Protein AF-A0A067XNN4-F1 (afdb_monomer_lite)

Sequence (306 aa):
IVARIVPEEDMPFLPDGRPVDIVLNPLGVPSRMNVGQILETHLGWAAKICGFYAKTPVFQGTTEREIGMLLKLAGVTWARDALQLDAPAPVVTDEEVRAILADVRVDVDVGHGSRAGLMVEATLNDLAKRGVSATTRDVYKRIRDFLAGAARELAARDFNELDNQITYHTAAADDEDLSDALKAQFKPALKLVEKDRAVDETSLLARQELPALGAMFGAKAEADVDAAALEVMRLAGLTPGGKVWLRDGRSGETFSSPVTVGEVYVLKLSHLVDDKIHARSIGPYSLVTQQPLAGKAQFGGQRFGE

Foldseek 3Di:
DDDDDDDQLQAWAFLLGHGDDDDDDPVVCVVVVPCVQLLQFLQQFLCVQLVHDDDAPVVRDDALLLSLQSNLLSLQQLLCSSVVAPQDGLRADNVLSVQLCVQVDDPPPVPPDDDRDHSPNHFLCSLVDPPGDPSSVVSSVSLLSSLLSVLVRVLVVVLVVLVVLLVVLVCVLVDPVDDPVVNVVSVVVNVVSVVLNVDDSQVNCVVVVQNLSSQSVDDPVSHRSRSSSQVSSVVSQHHSSQWGFIARSPPRHTDPDTDHGGDGDDDDDPPDVVLVDADADDFDADPPPRAFDDDRVRSGDDDDDD

pLDDT: mean 88.85, std 9.67, range [34.81, 97.44]

Structure (mmCIF, N/CA/C/O backbone):
data_AF-A0A067XNN4-F1
#
_entry.id   AF-A0A067XNN4-F1
#
loop_
_atom_site.group_PDB
_atom_site.id
_atom_site.type_symbol
_atom_site.label_atom_id
_atom_site.label_alt_id
_atom_site.label_comp_id
_atom_site.label_asym_id
_atom_site.label_entity_id
_atom_site.label_seq_id
_atom_site.pdbx_PDB_ins_code
_atom_site.Cartn_x
_atom_site.Cartn_y
_atom_site.Cartn_z
_atom_site.occupancy
_atom_site.B_iso_or_equiv
_atom_site.auth_seq_id
_atom_site.auth_comp_id
_atom_site.auth_asym_id
_atom_site.auth_atom_id
_atom_site.pdbx_PDB_model_num
ATOM 1 N N . ILE A 1 1 ? 18.004 -13.033 -15.244 1.00 91.19 1 ILE A N 1
ATOM 2 C CA . ILE A 1 1 ? 17.747 -14.487 -15.390 1.00 91.19 1 ILE A CA 1
ATOM 3 C C . ILE A 1 1 ? 16.699 -14.833 -14.352 1.00 91.19 1 ILE A C 1
ATOM 5 O O . ILE A 1 1 ? 16.858 -14.394 -13.220 1.00 91.19 1 ILE A O 1
ATOM 9 N N . VAL A 1 2 ? 15.636 -15.538 -14.732 1.00 94.19 2 VAL A N 1
ATOM 10 C CA . VAL A 1 2 ? 14.645 -16.032 -13.767 1.00 94.19 2 VAL A CA 1
ATOM 11 C C . VAL A 1 2 ? 15.238 -17.265 -13.091 1.00 94.19 2 VAL A C 1
ATOM 13 O O . VAL A 1 2 ? 15.620 -18.203 -13.784 1.00 94.19 2 VAL A O 1
ATOM 16 N N . ALA A 1 3 ? 15.386 -17.231 -11.767 1.00 95.44 3 ALA A N 1
ATOM 17 C CA . ALA A 1 3 ? 16.022 -18.315 -11.016 1.00 95.44 3 ALA A CA 1
ATOM 18 C C . ALA A 1 3 ? 15.031 -19.417 -10.617 1.00 95.44 3 ALA A C 1
ATOM 20 O O . ALA A 1 3 ? 15.373 -20.595 -10.645 1.00 95.44 3 ALA A O 1
ATOM 21 N N . ARG A 1 4 ? 13.808 -19.034 -10.241 1.00 95.62 4 ARG A N 1
ATOM 22 C CA . ARG A 1 4 ? 12.764 -19.944 -9.774 1.00 95.62 4 ARG A CA 1
ATOM 23 C C . ARG A 1 4 ? 11.395 -19.372 -10.124 1.00 95.62 4 ARG A C 1
ATOM 25 O O . ARG A 1 4 ? 11.212 -18.162 -10.045 1.00 95.62 4 ARG A O 1
ATOM 32 N N . ILE A 1 5 ? 10.468 -20.252 -10.488 1.00 96.69 5 ILE A N 1
ATOM 33 C CA . ILE A 1 5 ? 9.031 -19.974 -10.511 1.00 96.69 5 ILE A CA 1
ATOM 34 C C . ILE A 1 5 ? 8.468 -20.702 -9.295 1.00 96.69 5 ILE A C 1
ATOM 36 O O . ILE A 1 5 ? 8.768 -21.883 -9.099 1.00 96.69 5 ILE A O 1
ATOM 40 N N . VAL A 1 6 ? 7.750 -19.980 -8.447 1.00 95.69 6 VAL A N 1
ATOM 41 C CA . VAL A 1 6 ? 7.133 -20.526 -7.237 1.00 95.69 6 VAL A CA 1
ATOM 42 C C . VAL A 1 6 ? 5.611 -20.444 -7.361 1.00 95.69 6 VAL A C 1
ATOM 44 O O . VAL A 1 6 ? 5.129 -19.629 -8.151 1.00 95.69 6 VAL A O 1
ATOM 47 N N . PRO A 1 7 ? 4.868 -21.299 -6.642 1.00 96.81 7 PRO A N 1
ATOM 48 C CA . PRO A 1 7 ? 3.421 -21.164 -6.516 1.00 96.81 7 PRO A CA 1
ATOM 49 C C . PRO A 1 7 ? 3.019 -19.813 -5.907 1.00 96.81 7 PRO A C 1
ATOM 51 O O . PRO A 1 7 ? 3.818 -19.180 -5.217 1.00 96.81 7 PRO A O 1
ATOM 54 N N . GLU A 1 8 ? 1.786 -19.379 -6.156 1.00 96.12 8 GLU A N 1
ATOM 55 C CA . GLU A 1 8 ? 1.262 -18.093 -5.677 1.00 96.12 8 GLU A CA 1
ATOM 56 C C . GLU A 1 8 ? 1.146 -18.067 -4.145 1.00 96.12 8 GLU A C 1
ATOM 58 O O . GLU A 1 8 ? 1.477 -17.070 -3.514 1.00 96.12 8 GLU A O 1
ATOM 63 N N . GLU A 1 9 ? 0.784 -19.197 -3.536 1.00 95.81 9 GLU A N 1
ATOM 64 C CA . GLU A 1 9 ? 0.687 -19.377 -2.085 1.00 95.81 9 GLU A CA 1
ATOM 65 C C . GLU A 1 9 ? 2.031 -19.251 -1.351 1.00 95.81 9 GLU A C 1
ATOM 67 O O . GLU A 1 9 ? 2.063 -18.952 -0.163 1.00 95.81 9 GLU A O 1
ATOM 72 N N . ASP A 1 10 ? 3.147 -19.446 -2.056 1.00 96.44 10 ASP A N 1
ATOM 73 C CA . ASP A 1 10 ? 4.498 -19.290 -1.515 1.00 96.44 10 ASP A CA 1
ATOM 74 C C . ASP A 1 10 ? 4.995 -17.834 -1.592 1.00 96.44 10 ASP A C 1
ATOM 76 O O . ASP A 1 10 ? 6.062 -17.518 -1.051 1.00 96.44 10 ASP A O 1
ATOM 80 N N . MET A 1 11 ? 4.288 -16.958 -2.313 1.00 97.44 11 MET A N 1
ATOM 81 C CA . MET A 1 11 ? 4.711 -15.577 -2.524 1.00 97.44 11 MET A CA 1
ATOM 82 C C . MET A 1 11 ? 4.397 -14.704 -1.307 1.00 97.44 11 MET A C 1
ATOM 84 O O . MET A 1 11 ? 3.428 -14.939 -0.591 1.00 97.44 11 MET A O 1
ATOM 88 N N . PRO A 1 12 ? 5.195 -13.653 -1.057 1.00 97.12 12 PRO A N 1
ATOM 89 C CA . PRO A 1 12 ? 4.829 -12.633 -0.089 1.00 97.12 12 PRO A CA 1
ATOM 90 C C . PRO A 1 12 ? 3.502 -11.950 -0.440 1.00 97.12 12 PRO A C 1
ATOM 92 O O . PRO A 1 12 ? 3.291 -11.551 -1.587 1.00 97.12 12 PRO A O 1
ATOM 95 N N . PHE A 1 13 ? 2.657 -11.749 0.566 1.00 95.75 13 PHE A N 1
ATOM 96 C CA . PHE A 1 13 ? 1.355 -11.102 0.445 1.00 95.75 13 PHE A CA 1
ATOM 97 C C . PHE A 1 13 ? 1.370 -9.680 1.003 1.00 95.75 13 PHE A C 1
ATOM 99 O O . PHE A 1 13 ? 1.985 -9.395 2.035 1.00 95.75 13 PHE A O 1
ATOM 106 N N . LEU A 1 14 ? 0.659 -8.792 0.318 1.00 93.62 14 LEU A N 1
ATOM 107 C CA . LEU A 1 14 ? 0.330 -7.444 0.761 1.00 93.62 14 LEU A CA 1
ATOM 108 C C . LEU A 1 14 ? -0.714 -7.470 1.897 1.00 93.62 14 LEU A C 1
ATOM 110 O O . LEU A 1 14 ? -1.394 -8.482 2.086 1.00 93.62 14 LEU A O 1
ATOM 114 N N . PRO A 1 15 ? -0.883 -6.365 2.653 1.00 89.38 15 PRO A N 1
ATOM 115 C CA . PRO A 1 15 ? -1.875 -6.270 3.728 1.00 89.38 15 PRO A CA 1
ATOM 116 C C . PRO A 1 15 ? -3.319 -6.534 3.285 1.00 89.38 15 PRO A C 1
ATOM 118 O O . PRO A 1 15 ? -4.125 -6.998 4.084 1.00 89.38 15 PRO A O 1
ATOM 121 N N . ASP A 1 16 ? -3.633 -6.269 2.017 1.00 86.69 16 ASP A N 1
ATOM 122 C CA . ASP A 1 16 ? -4.937 -6.531 1.402 1.00 86.69 16 ASP A CA 1
ATOM 123 C C . ASP A 1 16 ? -5.094 -7.977 0.891 1.00 86.69 16 ASP A C 1
ATOM 125 O O . ASP A 1 16 ? -6.125 -8.328 0.323 1.00 86.69 16 ASP A O 1
ATOM 129 N N . GLY A 1 17 ? -4.078 -8.824 1.085 1.00 89.06 17 GLY A N 1
ATOM 130 C CA . GLY A 1 17 ? -4.078 -10.230 0.693 1.00 89.06 17 GLY A CA 1
ATOM 131 C C . GLY A 1 17 ? -3.655 -10.496 -0.751 1.00 89.06 17 GLY A C 1
ATOM 132 O O . GLY A 1 17 ? -3.671 -11.652 -1.164 1.00 89.06 17 GLY A O 1
ATOM 133 N N . ARG A 1 18 ? -3.253 -9.482 -1.531 1.00 91.19 18 ARG A N 1
ATOM 134 C CA . ARG A 1 18 ? -2.709 -9.717 -2.879 1.00 91.19 18 ARG A CA 1
ATOM 135 C C . ARG A 1 18 ? -1.262 -10.220 -2.823 1.00 91.19 18 ARG A C 1
ATOM 137 O O . ARG A 1 18 ? -0.454 -9.617 -2.115 1.00 91.19 18 ARG A O 1
ATOM 144 N N . PRO A 1 19 ? -0.893 -11.268 -3.572 1.00 95.69 19 PRO A N 1
ATOM 145 C CA . PRO A 1 19 ? 0.497 -11.695 -3.676 1.00 95.69 19 PRO A CA 1
ATOM 146 C C . PRO A 1 19 ? 1.307 -10.737 -4.552 1.00 95.69 19 PRO A C 1
ATOM 148 O O . PRO A 1 19 ? 0.771 -10.041 -5.416 1.00 95.69 19 PRO A O 1
ATOM 151 N N . VAL A 1 20 ? 2.620 -10.707 -4.334 1.00 95.31 20 VAL A N 1
ATOM 152 C CA . VAL A 1 20 ? 3.560 -10.038 -5.244 1.00 95.31 20 VAL A CA 1
ATOM 153 C C . VAL A 1 20 ? 3.891 -10.940 -6.436 1.00 95.31 20 VAL A C 1
ATOM 155 O O . VAL A 1 20 ? 3.943 -12.157 -6.294 1.00 95.31 20 VAL A O 1
ATOM 158 N N . ASP A 1 21 ? 4.183 -10.353 -7.599 1.00 95.62 21 ASP A N 1
ATOM 159 C CA . ASP A 1 21 ? 4.490 -11.124 -8.818 1.00 95.62 21 ASP A CA 1
ATOM 160 C C . ASP A 1 21 ? 5.984 -11.462 -8.964 1.00 95.62 21 ASP A C 1
ATOM 162 O O . ASP A 1 21 ? 6.364 -12.530 -9.450 1.00 95.62 21 ASP A O 1
ATOM 166 N N . ILE A 1 22 ? 6.868 -10.533 -8.581 1.00 95.62 22 ILE A N 1
ATOM 167 C CA . ILE A 1 22 ? 8.319 -10.643 -8.786 1.00 95.62 22 ILE A CA 1
ATOM 168 C C . ILE A 1 22 ? 9.055 -10.169 -7.535 1.00 95.62 22 ILE A C 1
ATOM 170 O O . ILE A 1 22 ? 8.849 -9.055 -7.060 1.00 95.62 22 ILE A O 1
ATOM 174 N N . VAL A 1 23 ? 9.997 -10.984 -7.055 1.00 95.06 23 VAL A N 1
ATOM 175 C CA . VAL A 1 23 ? 10.912 -10.614 -5.967 1.00 95.06 23 VAL A CA 1
ATOM 176 C C . VAL A 1 23 ? 12.293 -10.309 -6.541 1.00 95.06 23 VAL A C 1
ATOM 178 O O . VAL A 1 23 ? 12.921 -11.154 -7.185 1.00 95.06 23 VAL A O 1
ATOM 181 N N . LEU A 1 24 ? 12.782 -9.092 -6.297 1.00 93.88 24 LEU A N 1
ATOM 182 C CA . LEU A 1 24 ? 14.101 -8.634 -6.733 1.00 93.88 24 LEU A CA 1
ATOM 183 C C . LEU A 1 24 ? 15.057 -8.511 -5.545 1.00 93.88 24 LEU A C 1
ATOM 185 O O . LEU A 1 24 ? 14.671 -8.121 -4.447 1.00 93.88 24 LEU A O 1
ATOM 189 N N . ASN A 1 25 ? 16.335 -8.822 -5.773 1.00 93.06 25 ASN A N 1
ATOM 190 C CA . ASN A 1 25 ? 17.364 -8.675 -4.747 1.00 93.06 25 ASN A CA 1
ATOM 191 C C . ASN A 1 25 ? 17.759 -7.190 -4.586 1.00 93.06 25 ASN A C 1
ATOM 193 O O . ASN A 1 25 ? 18.288 -6.610 -5.543 1.00 93.06 25 ASN A O 1
ATOM 197 N N . PRO A 1 26 ? 17.602 -6.587 -3.391 1.00 91.38 26 PRO A N 1
ATOM 198 C CA . PRO A 1 26 ? 17.909 -5.174 -3.169 1.00 91.38 26 PRO A CA 1
ATOM 199 C C . PRO A 1 26 ? 19.407 -4.849 -3.265 1.00 91.38 26 PRO A C 1
ATOM 201 O O . PRO A 1 26 ? 19.766 -3.717 -3.576 1.00 91.38 26 PRO A O 1
ATOM 204 N N . LEU A 1 27 ? 20.304 -5.823 -3.064 1.00 91.19 27 LEU A N 1
ATOM 205 C CA . LEU A 1 27 ? 21.761 -5.610 -3.093 1.00 91.19 27 LEU A CA 1
ATOM 206 C C . LEU A 1 27 ? 22.286 -5.174 -4.474 1.00 91.19 27 LEU A C 1
ATOM 208 O O . LEU A 1 27 ? 23.361 -4.575 -4.592 1.00 91.19 27 LEU A O 1
ATOM 212 N N . GLY A 1 28 ? 21.525 -5.465 -5.533 1.00 87.75 28 GLY A N 1
ATOM 213 C CA . GLY A 1 28 ? 21.860 -5.052 -6.892 1.00 87.75 28 GLY A CA 1
ATOM 214 C C . GLY A 1 28 ? 21.767 -3.542 -7.110 1.00 87.75 28 GLY A C 1
ATOM 215 O O . GLY A 1 28 ? 22.435 -3.040 -8.012 1.00 87.75 28 GLY A O 1
ATOM 216 N N . VAL A 1 29 ? 20.982 -2.828 -6.291 1.00 89.81 29 VAL A N 1
ATOM 217 C CA . VAL A 1 29 ? 20.726 -1.400 -6.510 1.00 89.81 29 VAL A CA 1
ATOM 218 C C . VAL A 1 29 ? 21.888 -0.509 -6.054 1.00 89.81 29 VAL A C 1
ATOM 220 O O . VAL A 1 29 ? 22.421 0.244 -6.874 1.00 89.81 29 VAL A O 1
ATOM 223 N N . PRO A 1 30 ? 22.372 -0.612 -4.797 1.00 88.75 30 PRO A N 1
ATOM 224 C CA . PRO A 1 30 ? 23.478 0.222 -4.328 1.00 88.75 30 PRO A CA 1
ATOM 225 C C . PRO A 1 30 ? 24.776 -0.041 -5.094 1.00 88.75 30 PRO A C 1
ATOM 227 O O . PRO A 1 30 ? 25.494 0.892 -5.439 1.00 88.75 30 PRO A O 1
ATOM 230 N N . SER A 1 31 ? 25.057 -1.309 -5.413 1.00 90.75 31 SER A N 1
ATOM 231 C CA . SER A 1 31 ? 26.292 -1.711 -6.100 1.00 90.75 31 SER A CA 1
ATOM 232 C C . SER A 1 31 ? 26.395 -1.191 -7.536 1.00 90.75 31 SER A C 1
ATOM 234 O O . SER A 1 31 ? 27.500 -1.001 -8.037 1.00 90.75 31 SER A O 1
ATOM 236 N N . ARG A 1 32 ? 25.259 -0.948 -8.201 1.00 89.94 32 ARG A N 1
ATOM 237 C CA . ARG A 1 32 ? 25.192 -0.438 -9.581 1.00 89.94 32 ARG A CA 1
ATOM 238 C C . ARG A 1 32 ? 24.813 1.038 -9.665 1.00 89.94 32 ARG A C 1
ATOM 240 O O . ARG A 1 32 ? 24.716 1.561 -10.771 1.00 89.94 32 ARG A O 1
ATOM 247 N N . MET A 1 33 ? 24.579 1.684 -8.520 1.00 89.25 33 MET A N 1
ATOM 248 C CA . MET A 1 33 ? 24.125 3.074 -8.412 1.00 89.25 33 MET A CA 1
ATOM 249 C C . MET A 1 33 ? 22.896 3.394 -9.285 1.00 89.25 33 MET A C 1
ATOM 251 O O . MET A 1 33 ? 22.750 4.502 -9.795 1.00 89.25 33 MET A O 1
ATOM 255 N N . ASN A 1 34 ? 21.984 2.437 -9.466 1.00 85.94 34 ASN A N 1
ATOM 256 C CA . ASN A 1 34 ? 20.804 2.583 -10.325 1.00 85.94 34 ASN A CA 1
ATOM 257 C C . ASN A 1 34 ? 19.534 2.886 -9.507 1.00 85.94 34 ASN A C 1
ATOM 259 O O . ASN A 1 34 ? 18.503 2.231 -9.656 1.00 85.94 34 ASN A O 1
ATOM 263 N N . VAL A 1 35 ? 19.604 3.929 -8.670 1.00 86.81 35 VAL A N 1
ATOM 264 C CA . VAL A 1 35 ? 18.507 4.391 -7.789 1.00 86.81 35 VAL A CA 1
ATOM 265 C C . VAL A 1 35 ? 17.207 4.664 -8.557 1.00 86.81 35 VAL A C 1
ATOM 267 O O . VAL A 1 35 ? 16.122 4.474 -8.013 1.00 86.81 35 VAL A O 1
ATOM 270 N N . GLY A 1 36 ? 17.301 5.016 -9.845 1.00 88.00 36 GLY A N 1
ATOM 271 C CA . GLY A 1 36 ? 16.142 5.202 -10.721 1.00 88.00 36 GLY A CA 1
ATOM 272 C C . GLY A 1 36 ? 15.179 4.010 -10.753 1.00 88.00 36 GLY A C 1
ATOM 273 O O . GLY A 1 36 ? 13.985 4.231 -10.889 1.00 88.00 36 GLY A O 1
ATOM 274 N N . GLN A 1 37 ? 15.654 2.776 -10.531 1.00 89.56 37 GLN A N 1
ATOM 275 C CA . GLN A 1 37 ? 14.778 1.599 -10.433 1.00 89.56 37 GLN A CA 1
ATOM 276 C C . GLN A 1 37 ? 13.824 1.676 -9.234 1.00 89.56 37 GLN A C 1
ATOM 278 O O . GLN A 1 37 ? 12.666 1.283 -9.335 1.00 89.56 37 GLN A O 1
ATOM 283 N N . ILE A 1 38 ? 14.293 2.201 -8.099 1.00 90.88 38 ILE A N 1
ATOM 284 C CA . ILE A 1 38 ? 13.463 2.380 -6.900 1.00 90.88 38 ILE A CA 1
ATOM 285 C C . ILE A 1 38 ? 12.448 3.503 -7.135 1.00 90.88 38 ILE A C 1
ATOM 287 O O . ILE A 1 38 ? 11.276 3.356 -6.798 1.00 90.88 38 ILE A O 1
ATOM 291 N N . LEU A 1 39 ? 12.882 4.608 -7.750 1.00 90.94 39 LEU A N 1
ATOM 292 C CA . LEU A 1 39 ? 11.998 5.730 -8.077 1.00 90.94 39 LEU A CA 1
ATOM 293 C C . LEU A 1 39 ? 10.906 5.320 -9.074 1.00 90.94 39 LEU A C 1
ATOM 295 O O . LEU A 1 39 ? 9.745 5.669 -8.877 1.00 90.94 39 LEU A O 1
ATOM 299 N N . GLU A 1 40 ? 11.261 4.537 -10.095 1.00 91.94 40 GLU A N 1
ATOM 300 C CA . GLU A 1 40 ? 10.310 3.934 -11.032 1.00 91.94 40 GLU A CA 1
ATOM 301 C C . GLU A 1 40 ? 9.321 3.026 -10.302 1.00 91.94 40 GLU A C 1
ATOM 303 O O . GLU A 1 40 ? 8.123 3.174 -10.505 1.00 91.94 40 GLU A O 1
ATOM 308 N N . THR A 1 41 ? 9.807 2.161 -9.405 1.00 93.50 41 THR A N 1
ATOM 309 C CA . THR A 1 41 ? 8.960 1.242 -8.628 1.00 93.50 41 THR A CA 1
ATOM 310 C C . THR A 1 41 ? 7.892 2.002 -7.835 1.00 93.50 41 THR A C 1
ATOM 312 O O . THR A 1 41 ? 6.710 1.663 -7.888 1.00 93.50 41 THR A O 1
ATOM 315 N N . HIS A 1 42 ? 8.284 3.071 -7.137 1.00 94.44 42 HIS A N 1
ATOM 316 C CA . HIS A 1 42 ? 7.357 3.909 -6.374 1.00 94.44 42 HIS A CA 1
ATOM 317 C C . HIS A 1 42 ? 6.389 4.698 -7.267 1.00 94.44 42 HIS A C 1
ATOM 319 O O . HIS A 1 42 ? 5.189 4.735 -6.994 1.00 94.44 42 HIS A O 1
ATOM 325 N N . LEU A 1 43 ? 6.893 5.320 -8.338 1.00 93.94 43 LEU A N 1
ATOM 326 C CA . LEU A 1 43 ? 6.067 6.084 -9.273 1.00 93.94 43 LEU A CA 1
ATOM 327 C C . LEU A 1 43 ? 5.054 5.183 -9.984 1.00 93.94 43 LEU A C 1
ATOM 329 O O . LEU A 1 43 ? 3.887 5.548 -10.093 1.00 93.94 43 LEU A O 1
ATOM 333 N N . GLY A 1 44 ? 5.485 4.005 -10.433 1.00 94.38 44 GLY A N 1
ATOM 334 C CA . GLY A 1 44 ? 4.630 3.007 -11.061 1.00 94.38 44 GLY A CA 1
ATOM 335 C C . GLY A 1 44 ? 3.542 2.518 -10.111 1.00 94.38 44 GLY A C 1
ATOM 336 O O . GLY A 1 44 ? 2.401 2.321 -10.528 1.00 94.38 44 GLY A O 1
ATOM 337 N N . TRP A 1 45 ? 3.855 2.382 -8.822 1.00 93.88 45 TRP A N 1
ATOM 338 C CA . TRP A 1 45 ? 2.856 1.986 -7.838 1.00 93.88 45 TRP A CA 1
ATOM 339 C C . TRP A 1 45 ? 1.791 3.056 -7.621 1.00 93.88 45 TRP A C 1
ATOM 341 O O . TRP A 1 45 ? 0.596 2.762 -7.684 1.00 93.88 45 TRP A O 1
ATOM 351 N N . ALA A 1 46 ? 2.219 4.310 -7.450 1.00 93.69 46 ALA A N 1
ATOM 352 C CA . ALA A 1 46 ? 1.300 5.436 -7.360 1.00 93.69 46 ALA A CA 1
ATOM 353 C C . ALA A 1 46 ? 0.447 5.565 -8.633 1.00 93.69 46 ALA A C 1
ATOM 355 O O . ALA A 1 46 ? -0.756 5.794 -8.546 1.00 93.69 46 ALA A O 1
ATOM 356 N N . ALA A 1 47 ? 1.047 5.341 -9.806 1.00 93.75 47 ALA A N 1
ATOM 357 C CA . ALA A 1 47 ? 0.363 5.329 -11.096 1.00 93.75 47 ALA A CA 1
ATOM 358 C C . ALA A 1 47 ? -0.720 4.246 -11.177 1.00 93.75 47 ALA A C 1
ATOM 360 O O . ALA A 1 47 ? -1.841 4.537 -11.592 1.00 93.75 47 ALA A O 1
ATOM 361 N N . LYS A 1 48 ? -0.430 3.022 -10.718 1.00 92.25 48 LYS A N 1
ATOM 362 C CA . LYS A 1 48 ? -1.402 1.919 -10.691 1.00 92.25 48 LYS A CA 1
ATOM 363 C C . LYS A 1 48 ? -2.566 2.183 -9.740 1.00 92.25 48 LYS A C 1
ATOM 365 O O . LYS A 1 48 ? -3.700 1.891 -10.102 1.00 92.25 48 LYS A O 1
ATOM 370 N N . ILE A 1 49 ? -2.299 2.725 -8.551 1.00 90.88 49 ILE A N 1
ATOM 371 C CA . ILE A 1 49 ? -3.345 2.990 -7.550 1.00 90.88 49 ILE A CA 1
ATOM 372 C C . ILE A 1 49 ? -4.220 4.177 -7.967 1.00 90.88 49 ILE A C 1
ATOM 374 O O . ILE A 1 49 ? -5.442 4.087 -7.914 1.00 90.88 49 ILE A O 1
ATOM 378 N N . CYS A 1 50 ? -3.612 5.279 -8.409 1.00 90.19 50 CYS A N 1
ATOM 379 C CA . CYS A 1 50 ? -4.349 6.478 -8.816 1.00 90.19 50 CYS A CA 1
ATOM 380 C C . CYS A 1 50 ? -4.908 6.389 -10.248 1.00 90.19 50 CYS A C 1
ATOM 382 O O . CYS A 1 50 ? -5.698 7.238 -10.644 1.00 90.19 50 CYS A O 1
ATOM 384 N N . GLY A 1 51 ? -4.511 5.390 -11.041 1.00 89.56 51 GLY A N 1
ATOM 385 C CA . GLY A 1 51 ? -5.041 5.162 -12.387 1.00 89.56 51 GLY A CA 1
ATOM 386 C C . GLY A 1 51 ? -4.513 6.121 -13.460 1.00 89.56 51 GLY A C 1
ATOM 387 O O . GLY A 1 51 ? -5.240 6.436 -14.401 1.00 89.56 51 GLY A O 1
ATOM 388 N N . PHE A 1 52 ? -3.263 6.582 -13.348 1.00 90.94 52 PHE A N 1
ATOM 389 C CA . PHE A 1 52 ? -2.617 7.419 -14.369 1.00 90.94 52 PHE A CA 1
ATOM 390 C C . PHE A 1 52 ? -1.462 6.692 -15.066 1.00 90.94 52 PHE A C 1
ATOM 392 O O . PHE A 1 52 ? -0.968 5.669 -14.598 1.00 90.94 52 PHE A O 1
ATOM 399 N N . TYR A 1 53 ? -1.014 7.226 -16.204 1.00 89.19 53 TYR A N 1
ATOM 400 C CA . TYR A 1 53 ? 0.125 6.686 -16.946 1.00 89.19 53 TYR A CA 1
ATOM 401 C C . TYR A 1 53 ? 1.328 7.624 -16.851 1.00 89.19 53 TYR A C 1
ATOM 403 O O . TYR A 1 53 ? 1.290 8.760 -17.326 1.00 89.19 53 TYR A O 1
ATOM 411 N N . ALA A 1 54 ? 2.421 7.130 -16.271 1.00 88.19 54 ALA A N 1
ATOM 412 C CA . ALA A 1 54 ? 3.680 7.856 -16.195 1.00 88.19 54 ALA A CA 1
ATOM 413 C C . ALA A 1 54 ? 4.627 7.432 -17.323 1.00 88.19 54 ALA A C 1
ATOM 415 O O . ALA A 1 54 ? 4.874 6.246 -17.538 1.00 88.19 54 ALA A O 1
ATOM 416 N N . LYS A 1 55 ? 5.219 8.413 -18.007 1.00 87.69 55 LYS A N 1
ATOM 417 C CA . LYS A 1 55 ? 6.328 8.201 -18.942 1.00 87.69 55 LYS A CA 1
ATOM 418 C C . LYS A 1 55 ? 7.534 8.989 -18.453 1.00 87.69 55 LYS A C 1
ATOM 420 O O . LYS A 1 55 ? 7.446 10.204 -18.319 1.00 87.69 55 LYS A O 1
ATOM 425 N N . THR A 1 56 ? 8.655 8.307 -18.248 1.00 84.50 56 THR A N 1
ATOM 426 C CA . THR A 1 56 ? 9.923 8.895 -17.796 1.00 84.50 56 THR A CA 1
ATOM 427 C C . THR A 1 56 ? 10.973 8.784 -18.909 1.00 84.50 56 THR A C 1
ATOM 429 O O . THR A 1 56 ? 11.636 7.755 -19.051 1.00 84.50 56 THR A O 1
ATOM 432 N N . PRO A 1 57 ? 11.111 9.802 -19.784 1.00 81.69 57 PRO A N 1
ATOM 433 C CA . PRO A 1 57 ? 12.173 9.821 -20.780 1.00 81.69 57 PRO A CA 1
ATOM 434 C C . PRO A 1 57 ? 13.560 9.791 -20.132 1.00 81.69 57 PRO A C 1
ATOM 436 O O . PRO A 1 57 ? 13.754 10.178 -18.978 1.00 81.69 57 PRO A O 1
ATOM 439 N N . VAL A 1 58 ? 14.559 9.375 -20.908 1.00 76.31 58 VAL A N 1
ATOM 440 C CA . VAL A 1 58 ? 15.951 9.373 -20.449 1.00 76.31 58 VAL A CA 1
ATOM 441 C C . VAL A 1 58 ? 16.348 10.797 -20.038 1.00 76.31 58 VAL A C 1
ATOM 443 O O . VAL A 1 58 ? 16.153 11.739 -20.803 1.00 76.31 58 VAL A O 1
ATOM 446 N N . PHE A 1 59 ? 16.886 10.942 -18.824 1.00 70.62 59 PHE A N 1
ATOM 447 C CA . PHE A 1 59 ? 17.281 12.221 -18.209 1.00 70.62 59 PHE A CA 1
ATOM 448 C C . PHE A 1 59 ? 16.136 13.198 -17.877 1.00 70.62 59 PHE A C 1
ATOM 450 O O . PHE A 1 59 ? 16.404 14.326 -17.471 1.00 70.62 59 PHE A O 1
ATOM 457 N N . GLN A 1 60 ? 14.874 12.774 -17.989 1.00 72.62 60 GLN A N 1
ATOM 458 C CA . GLN A 1 60 ? 13.699 13.536 -17.559 1.00 72.62 60 GLN A CA 1
ATOM 459 C C . GLN A 1 60 ? 12.847 12.661 -16.637 1.00 72.62 60 GLN A C 1
ATOM 461 O O . GLN A 1 60 ? 11.932 11.962 -17.069 1.00 72.62 60 GLN A O 1
ATOM 466 N N . GLY A 1 61 ? 13.206 12.663 -15.355 1.00 73.56 61 GLY A N 1
ATOM 467 C CA . GLY A 1 61 ? 12.505 11.922 -14.312 1.00 73.56 61 GLY A CA 1
ATOM 468 C C . GLY A 1 61 ? 11.692 12.834 -13.401 1.00 73.56 61 GLY A C 1
ATOM 469 O O . GLY A 1 61 ? 11.946 14.034 -13.309 1.00 73.56 61 GLY A O 1
ATOM 470 N N . THR A 1 62 ? 10.734 12.231 -12.708 1.00 80.25 62 THR A N 1
ATOM 471 C CA . THR A 1 62 ? 10.014 12.844 -11.591 1.00 80.25 62 THR A CA 1
ATOM 472 C C . THR A 1 62 ? 10.963 13.023 -10.403 1.00 80.25 62 THR A C 1
ATOM 474 O O . THR A 1 62 ? 11.808 12.166 -10.135 1.00 80.25 62 THR A O 1
ATOM 477 N N . THR A 1 63 ? 10.843 14.139 -9.694 1.00 86.81 63 THR A N 1
ATOM 478 C CA . THR A 1 63 ? 11.623 14.420 -8.482 1.00 86.81 63 THR A CA 1
ATOM 479 C C . THR A 1 63 ? 11.145 13.563 -7.307 1.00 86.81 63 THR A C 1
ATOM 481 O O . THR A 1 63 ? 9.990 13.142 -7.257 1.00 86.81 63 THR A O 1
ATOM 484 N N . GLU A 1 64 ? 12.007 13.317 -6.317 1.00 87.00 64 GLU A N 1
ATOM 485 C CA . GLU A 1 64 ? 11.631 12.517 -5.140 1.00 87.00 64 GLU A CA 1
ATOM 486 C C . GLU A 1 64 ? 10.429 13.096 -4.389 1.00 87.00 64 GLU A C 1
ATOM 488 O O . GLU A 1 64 ? 9.548 12.344 -3.972 1.00 87.00 64 GLU A O 1
ATOM 493 N N . ARG A 1 65 ? 10.357 14.426 -4.261 1.00 87.44 65 ARG A N 1
ATOM 494 C CA . ARG A 1 65 ? 9.229 15.115 -3.625 1.00 87.44 65 ARG A CA 1
ATOM 495 C C . ARG A 1 65 ? 7.916 14.912 -4.384 1.00 87.44 65 ARG A C 1
ATOM 497 O O . ARG A 1 65 ? 6.888 14.666 -3.762 1.00 87.44 65 ARG A O 1
ATOM 504 N N . GLU A 1 66 ? 7.937 14.989 -5.713 1.00 89.62 66 GLU A N 1
ATOM 505 C CA . GLU A 1 66 ? 6.756 14.702 -6.538 1.00 89.62 66 GLU A CA 1
ATOM 506 C C . GLU A 1 66 ? 6.304 13.244 -6.355 1.00 89.62 66 GLU A C 1
ATOM 508 O O . GLU A 1 66 ? 5.120 12.999 -6.138 1.00 89.62 66 GLU A O 1
ATOM 513 N N . ILE A 1 67 ? 7.234 12.277 -6.345 1.00 91.94 67 ILE A N 1
ATOM 514 C CA . ILE A 1 67 ? 6.897 10.867 -6.078 1.00 91.94 67 ILE A CA 1
ATOM 515 C C . ILE A 1 67 ? 6.331 10.707 -4.660 1.00 91.94 67 ILE A C 1
ATOM 517 O O . ILE A 1 67 ? 5.349 9.996 -4.482 1.00 91.94 67 ILE A O 1
ATOM 521 N N . GLY A 1 68 ? 6.889 11.390 -3.657 1.00 92.12 68 GLY A N 1
ATOM 522 C CA . GLY A 1 68 ? 6.370 11.376 -2.286 1.00 92.12 68 GLY A CA 1
ATOM 523 C C . GLY A 1 68 ? 4.938 11.894 -2.176 1.00 92.12 68 GLY A C 1
ATOM 524 O O . GLY A 1 68 ? 4.109 11.269 -1.518 1.00 92.12 68 GLY A O 1
ATOM 525 N N . MET A 1 69 ? 4.616 12.984 -2.879 1.00 92.25 69 MET A N 1
ATOM 526 C CA . MET A 1 69 ? 3.245 13.493 -2.966 1.00 92.25 69 MET A CA 1
ATOM 527 C C . MET A 1 69 ? 2.308 12.448 -3.585 1.00 92.25 69 MET A C 1
ATOM 529 O O . MET A 1 69 ? 1.259 12.142 -3.022 1.00 92.25 69 MET A O 1
ATOM 533 N N . LEU A 1 70 ? 2.706 11.856 -4.715 1.00 93.81 70 LEU A N 1
ATOM 534 C CA . LEU A 1 70 ? 1.911 10.839 -5.407 1.00 93.81 70 LEU A CA 1
ATOM 535 C C . LEU A 1 70 ? 1.725 9.569 -4.567 1.00 93.81 70 LEU A C 1
ATOM 537 O O . LEU A 1 70 ? 0.630 9.015 -4.548 1.00 93.81 70 LEU A O 1
ATOM 541 N N . LEU A 1 71 ? 2.753 9.133 -3.835 1.00 94.19 71 LEU A N 1
ATOM 542 C CA . LEU A 1 71 ? 2.663 8.000 -2.912 1.00 94.19 71 LEU A CA 1
ATOM 543 C C . LEU A 1 71 ? 1.708 8.272 -1.752 1.00 94.19 71 LEU A C 1
ATOM 545 O O . LEU A 1 71 ? 0.989 7.364 -1.353 1.00 94.19 71 LEU A O 1
ATOM 549 N N . LYS A 1 72 ? 1.665 9.497 -1.218 1.00 93.50 72 LYS A N 1
ATOM 550 C CA . LYS A 1 72 ? 0.694 9.863 -0.177 1.00 93.50 72 LYS A CA 1
ATOM 551 C C . LYS A 1 72 ? -0.736 9.853 -0.720 1.00 93.50 72 LYS A C 1
ATOM 553 O O . LYS A 1 72 ? -1.616 9.279 -0.088 1.00 93.50 72 LYS A O 1
ATOM 558 N N . LEU A 1 73 ? -0.963 10.404 -1.916 1.00 93.06 73 LEU A N 1
ATOM 559 C CA . LEU A 1 73 ? -2.269 10.343 -2.592 1.00 93.06 73 LEU A CA 1
ATOM 560 C C . LEU A 1 73 ? -2.716 8.894 -2.845 1.00 93.06 73 LEU A C 1
ATOM 562 O O . LEU A 1 73 ? -3.850 8.517 -2.535 1.00 93.06 73 LEU A O 1
ATOM 566 N N . ALA A 1 74 ? -1.800 8.068 -3.351 1.00 93.44 74 ALA A N 1
ATOM 567 C CA . ALA A 1 74 ? -2.030 6.648 -3.567 1.00 93.44 74 ALA A CA 1
ATOM 568 C C . ALA A 1 74 ? -2.281 5.910 -2.246 1.00 93.44 74 ALA A C 1
ATOM 570 O O . ALA A 1 74 ? -3.207 5.115 -2.160 1.00 93.44 74 ALA A O 1
ATOM 571 N N . GLY A 1 75 ? -1.515 6.206 -1.198 1.00 92.88 75 GLY A N 1
ATOM 572 C CA . GLY A 1 75 ? -1.645 5.577 0.113 1.00 92.88 75 GLY A CA 1
ATOM 573 C C . GLY A 1 75 ? -2.989 5.851 0.782 1.00 92.88 75 GLY A C 1
ATOM 574 O O . GLY A 1 75 ? -3.588 4.934 1.336 1.00 92.88 75 GLY A O 1
ATOM 575 N N . VAL A 1 76 ? -3.505 7.079 0.679 1.00 92.50 76 VAL A N 1
ATOM 576 C CA . VAL A 1 76 ? -4.850 7.422 1.173 1.00 92.50 76 VAL A CA 1
ATOM 577 C C . VAL A 1 76 ? -5.927 6.663 0.392 1.00 92.50 76 VAL A C 1
ATOM 579 O O . VAL A 1 76 ? -6.847 6.110 0.990 1.00 92.50 76 VAL A O 1
ATOM 582 N N . THR A 1 77 ? -5.791 6.588 -0.935 1.00 91.94 77 THR A N 1
ATOM 583 C CA . THR A 1 77 ? -6.722 5.836 -1.796 1.00 91.94 77 THR A CA 1
ATOM 584 C C . THR A 1 77 ? -6.686 4.339 -1.480 1.00 91.94 77 THR A C 1
ATOM 586 O O . THR A 1 77 ? -7.728 3.714 -1.322 1.00 91.94 77 THR A O 1
ATOM 589 N N . TRP A 1 78 ? -5.488 3.778 -1.312 1.00 91.31 78 TRP A N 1
ATOM 590 C CA . TRP A 1 78 ? -5.265 2.385 -0.934 1.00 91.31 78 TRP A CA 1
ATOM 591 C C . TRP A 1 78 ? -5.887 2.042 0.415 1.00 91.31 78 TRP A C 1
ATOM 593 O O . TRP A 1 78 ? -6.488 0.981 0.578 1.00 91.31 78 TRP A O 1
ATOM 603 N N . ALA A 1 79 ? -5.740 2.933 1.395 1.00 92.12 79 ALA A N 1
ATOM 604 C CA . ALA A 1 79 ? -6.209 2.680 2.745 1.00 92.12 79 ALA A CA 1
ATOM 605 C C . ALA A 1 79 ? -7.729 2.496 2.818 1.00 92.12 79 ALA A C 1
ATOM 607 O O . ALA A 1 79 ? -8.198 1.742 3.667 1.00 92.12 79 ALA A O 1
ATOM 608 N N . ARG A 1 80 ? -8.487 3.103 1.893 1.00 91.69 80 ARG A N 1
ATOM 609 C CA . ARG A 1 80 ? -9.921 2.833 1.739 1.00 91.69 80 ARG A CA 1
ATOM 610 C C . ARG A 1 80 ? -10.185 1.344 1.535 1.00 91.69 80 ARG A C 1
ATOM 612 O O . ARG A 1 80 ? -11.011 0.775 2.238 1.00 91.69 80 ARG A O 1
ATOM 619 N N . ASP A 1 81 ? -9.495 0.720 0.584 1.00 88.81 81 ASP A N 1
ATOM 620 C CA . ASP A 1 81 ? -9.733 -0.682 0.229 1.00 88.81 81 ASP A CA 1
ATOM 621 C C . ASP A 1 81 ? -9.140 -1.628 1.276 1.00 88.81 81 ASP A C 1
ATOM 623 O O . ASP A 1 81 ? -9.801 -2.575 1.699 1.00 88.81 81 ASP A O 1
ATOM 627 N N . ALA A 1 82 ? -7.927 -1.336 1.755 1.00 89.62 82 ALA A N 1
ATOM 628 C CA . ALA A 1 82 ? -7.239 -2.163 2.744 1.00 89.62 82 ALA A CA 1
ATOM 629 C C . ALA A 1 82 ? -7.973 -2.223 4.094 1.00 89.62 82 ALA A C 1
ATOM 631 O O . ALA A 1 82 ? -7.994 -3.271 4.734 1.00 89.62 82 ALA A O 1
ATOM 632 N N . LEU A 1 83 ? -8.594 -1.117 4.518 1.00 90.75 83 LEU A N 1
ATOM 633 C CA . LEU A 1 83 ? -9.385 -1.045 5.753 1.00 90.75 83 LEU A CA 1
ATOM 634 C C . LEU A 1 83 ? -10.884 -1.295 5.518 1.00 90.75 83 LEU A C 1
ATOM 636 O O . LEU A 1 83 ? -11.669 -1.248 6.469 1.00 90.75 83 LEU A O 1
ATOM 640 N N . GLN A 1 84 ? -11.280 -1.569 4.269 1.00 90.75 84 GLN A N 1
ATOM 641 C CA . GLN A 1 84 ? -12.666 -1.777 3.844 1.00 90.75 84 GLN A CA 1
ATOM 642 C C . GLN A 1 84 ? -13.591 -0.636 4.284 1.00 90.75 84 GLN A C 1
ATOM 644 O O . GLN A 1 84 ? -14.646 -0.885 4.854 1.00 90.75 84 GLN A O 1
ATOM 649 N N . LEU A 1 85 ? -13.164 0.611 4.089 1.00 92.50 85 LEU A N 1
ATOM 650 C CA . LEU A 1 85 ? -13.928 1.790 4.493 1.00 92.50 85 LEU A CA 1
ATOM 651 C C . LEU A 1 85 ? -15.085 2.057 3.520 1.00 92.50 85 LEU A C 1
ATOM 653 O O . LEU A 1 85 ? -14.924 2.006 2.292 1.00 92.50 85 LEU A O 1
ATOM 657 N N . ASP A 1 86 ? -16.240 2.404 4.069 1.00 92.06 86 ASP A N 1
ATOM 658 C CA . ASP A 1 86 ? -17.420 2.853 3.330 1.00 92.06 86 ASP A CA 1
ATOM 659 C C . ASP A 1 86 ? -17.291 4.313 2.873 1.00 92.06 86 ASP A C 1
ATOM 661 O O . ASP A 1 86 ? -17.941 4.732 1.909 1.00 92.06 86 ASP A O 1
ATOM 665 N N . ALA A 1 87 ? -16.422 5.097 3.522 1.00 89.94 87 ALA A N 1
ATOM 666 C CA . ALA A 1 87 ? -16.101 6.454 3.093 1.00 89.94 87 ALA A CA 1
ATOM 667 C C . ALA A 1 87 ? -15.629 6.492 1.616 1.00 89.94 87 ALA A C 1
ATOM 669 O O . ALA A 1 87 ? -14.775 5.695 1.211 1.00 89.94 87 ALA A O 1
ATOM 670 N N . PRO A 1 88 ? -16.142 7.429 0.790 1.00 88.75 88 PRO A N 1
ATOM 671 C CA . PRO A 1 88 ? -15.823 7.476 -0.633 1.00 88.75 88 PRO A CA 1
ATOM 672 C C . PRO A 1 88 ? -14.343 7.803 -0.854 1.00 88.75 88 PRO A C 1
ATOM 674 O O . PRO A 1 88 ? -13.844 8.812 -0.355 1.00 88.75 88 PRO A O 1
ATOM 677 N N . ALA A 1 89 ? -13.652 6.968 -1.635 1.00 85.62 89 ALA A N 1
ATOM 678 C CA . ALA A 1 89 ? -12.232 7.147 -1.920 1.00 85.62 89 ALA A CA 1
ATOM 679 C C . ALA A 1 89 ? -11.957 8.496 -2.621 1.00 85.62 89 ALA A C 1
ATOM 681 O O . ALA A 1 89 ? -12.715 8.893 -3.517 1.00 85.62 89 ALA A O 1
ATOM 682 N N . PRO A 1 90 ? -10.854 9.191 -2.286 1.00 88.50 90 PRO A N 1
ATOM 683 C CA . PRO A 1 90 ? -10.478 10.441 -2.936 1.00 88.50 90 PRO A CA 1
ATOM 684 C C . PRO A 1 90 ? -9.807 10.163 -4.290 1.00 88.50 90 PRO A C 1
ATOM 686 O O . PRO A 1 90 ? -8.610 10.368 -4.461 1.00 88.50 90 PRO A O 1
ATOM 689 N N . VAL A 1 91 ? -10.587 9.681 -5.262 1.00 86.69 91 VAL A N 1
ATOM 690 C CA . VAL A 1 91 ? -10.101 9.334 -6.608 1.00 86.69 91 VAL A CA 1
ATOM 691 C C . VAL A 1 91 ? -9.508 10.564 -7.298 1.00 86.69 91 VAL A C 1
ATOM 693 O O . VAL A 1 91 ? -10.191 11.577 -7.459 1.00 86.69 91 VAL A O 1
ATOM 696 N N . VAL A 1 92 ? -8.256 10.466 -7.744 1.00 89.75 92 VAL A N 1
ATOM 697 C CA . VAL A 1 92 ? -7.543 11.542 -8.448 1.00 89.75 92 VAL A CA 1
ATOM 698 C C . VAL A 1 92 ? -7.427 11.185 -9.927 1.00 89.75 92 VAL A C 1
ATOM 700 O O . VAL A 1 92 ? -6.936 10.117 -10.272 1.00 89.75 92 VAL A O 1
ATOM 703 N N . THR A 1 93 ? -7.878 12.071 -10.810 1.00 90.38 93 THR A N 1
ATOM 704 C CA . THR A 1 93 ? -7.785 11.879 -12.270 1.00 90.38 93 THR A CA 1
ATOM 705 C C . THR A 1 93 ? -6.404 12.269 -12.819 1.00 90.38 93 THR A C 1
ATOM 707 O O . THR A 1 93 ? -5.665 13.008 -12.172 1.00 90.38 93 THR A O 1
ATOM 710 N N . ASP A 1 94 ? -6.048 11.835 -14.039 1.00 89.25 94 ASP A N 1
ATOM 711 C CA . ASP A 1 94 ? -4.773 12.221 -14.691 1.00 89.25 94 ASP A CA 1
ATOM 712 C C . ASP A 1 94 ? -4.616 13.749 -14.817 1.00 89.25 94 ASP A C 1
ATOM 714 O O . ASP A 1 94 ? -3.532 14.292 -14.604 1.00 89.25 94 ASP A O 1
ATOM 718 N N . GLU A 1 95 ? -5.706 14.463 -15.110 1.00 90.06 95 GLU A N 1
ATOM 719 C CA . GLU A 1 95 ? -5.711 15.928 -15.194 1.00 90.06 95 GLU A CA 1
ATOM 720 C C . GLU A 1 95 ? -5.414 16.576 -13.837 1.00 90.06 95 GLU A C 1
ATOM 722 O O . GLU A 1 95 ? -4.623 17.518 -13.747 1.00 90.06 95 GLU A O 1
ATOM 727 N N . GLU A 1 96 ? -5.995 16.038 -12.765 1.00 92.62 96 GLU A N 1
ATOM 728 C CA . GLU A 1 96 ? -5.759 16.498 -11.397 1.00 92.62 96 GLU A CA 1
ATOM 729 C C . GLU A 1 96 ? -4.337 16.188 -10.933 1.00 92.62 96 GLU A C 1
ATOM 731 O O . GLU A 1 96 ? -3.699 17.050 -10.334 1.00 92.62 96 GLU A O 1
ATOM 736 N N . VAL A 1 97 ? -3.801 15.010 -11.267 1.00 91.75 97 VAL A N 1
ATOM 737 C CA . VAL A 1 97 ? -2.396 14.663 -11.013 1.00 91.75 97 VAL A CA 1
ATOM 738 C C . VAL A 1 97 ? -1.469 15.683 -11.674 1.00 91.75 97 VAL A C 1
ATOM 740 O O . VAL A 1 97 ? -0.562 16.199 -11.023 1.00 91.75 97 VAL A O 1
ATOM 743 N N . ARG A 1 98 ? -1.706 16.036 -12.943 1.00 90.38 98 ARG A N 1
ATOM 744 C CA . ARG A 1 98 ? -0.903 17.053 -13.644 1.00 90.38 98 ARG A CA 1
ATOM 745 C C . ARG A 1 98 ? -1.007 18.426 -12.988 1.00 90.38 98 ARG A C 1
ATOM 747 O O . ARG A 1 98 ? 0.017 19.093 -12.856 1.00 90.38 98 ARG A O 1
ATOM 754 N N . ALA A 1 99 ? -2.207 18.839 -12.581 1.00 91.81 99 ALA A N 1
ATOM 755 C CA . ALA A 1 99 ? -2.420 20.113 -11.895 1.00 91.81 99 ALA A CA 1
ATOM 756 C C . ALA A 1 99 ? -1.678 20.160 -10.550 1.00 91.81 99 ALA A C 1
ATOM 758 O O . ALA A 1 99 ? -0.958 21.119 -10.279 1.00 91.81 99 ALA A O 1
ATOM 759 N N . ILE A 1 100 ? -1.771 19.088 -9.757 1.00 91.69 100 ILE A N 1
ATOM 760 C CA . ILE A 1 100 ? -1.058 18.949 -8.483 1.00 91.69 100 ILE A CA 1
ATOM 761 C C . ILE A 1 100 ? 0.448 19.024 -8.704 1.00 91.69 100 ILE A C 1
ATOM 763 O O . ILE A 1 100 ? 1.130 19.777 -8.015 1.00 91.69 100 ILE A O 1
ATOM 767 N N . LEU A 1 101 ? 0.979 18.268 -9.667 1.00 89.44 101 LEU A N 1
ATOM 768 C CA . LEU A 1 101 ? 2.410 18.273 -9.948 1.00 89.44 101 LEU A CA 1
ATOM 769 C C . LEU A 1 101 ? 2.883 19.646 -10.425 1.00 89.44 101 LEU A C 1
ATOM 771 O O . LEU A 1 101 ? 3.940 20.081 -9.991 1.00 89.44 101 LEU A O 1
ATOM 775 N N . ALA A 1 102 ? 2.104 20.356 -11.245 1.00 88.50 102 ALA A N 1
ATOM 776 C CA . ALA A 1 102 ? 2.431 21.717 -11.665 1.00 88.50 102 ALA A CA 1
ATOM 777 C C . ALA A 1 102 ? 2.443 22.714 -10.491 1.00 88.50 102 ALA A C 1
ATOM 779 O O . ALA A 1 102 ? 3.325 23.565 -10.438 1.00 88.50 102 ALA A O 1
ATOM 780 N N . ASP A 1 103 ? 1.508 22.582 -9.545 1.00 87.19 103 ASP A N 1
ATOM 781 C CA . ASP A 1 103 ? 1.394 23.453 -8.368 1.00 87.19 103 ASP A CA 1
ATOM 782 C C . ASP A 1 103 ? 2.448 23.151 -7.285 1.00 87.19 103 ASP A C 1
ATOM 784 O O . ASP A 1 103 ? 2.876 24.046 -6.555 1.00 87.19 103 ASP A O 1
ATOM 788 N N . VAL A 1 104 ? 2.842 21.882 -7.142 1.00 79.88 104 VAL A N 1
ATOM 789 C CA . VAL A 1 104 ? 3.797 21.404 -6.123 1.00 79.88 104 VAL A CA 1
ATOM 790 C C . VAL A 1 104 ? 5.236 21.451 -6.633 1.00 79.88 104 VAL A C 1
ATOM 792 O O . VAL A 1 104 ? 6.173 21.368 -5.829 1.00 79.88 104 VAL A O 1
ATOM 795 N N . ARG A 1 105 ? 5.434 21.602 -7.949 1.00 72.69 105 ARG A N 1
ATOM 796 C CA . ARG A 1 105 ? 6.760 21.710 -8.546 1.00 72.69 105 ARG A CA 1
ATOM 797 C C . ARG A 1 105 ? 7.505 22.857 -7.881 1.00 72.69 105 ARG A C 1
ATOM 799 O O . ARG A 1 105 ? 7.170 24.026 -8.034 1.00 72.69 105 ARG A O 1
ATOM 806 N N . VAL A 1 106 ? 8.537 22.507 -7.126 1.00 63.25 106 VAL A N 1
ATOM 807 C CA . VAL A 1 106 ? 9.512 23.493 -6.682 1.00 63.25 106 VAL A CA 1
ATOM 808 C C . VAL A 1 106 ? 10.218 23.949 -7.948 1.00 63.25 106 VAL A C 1
ATOM 810 O O . VAL A 1 106 ? 10.712 23.094 -8.686 1.00 63.25 106 VAL A O 1
ATOM 813 N N . ASP A 1 107 ? 10.251 25.255 -8.218 1.00 51.31 107 ASP A N 1
ATOM 814 C CA . ASP A 1 107 ? 11.154 25.808 -9.223 1.00 51.31 107 ASP A CA 1
ATOM 815 C C . ASP A 1 107 ? 12.565 25.356 -8.845 1.00 51.31 107 ASP A C 1
ATOM 817 O O . ASP A 1 107 ? 13.193 25.873 -7.918 1.00 51.31 107 ASP A O 1
ATOM 821 N N . VAL A 1 108 ? 13.037 24.303 -9.512 1.00 50.25 108 VAL A N 1
ATOM 822 C CA . VAL A 1 108 ? 14.416 23.856 -9.410 1.00 50.25 108 VAL A CA 1
ATOM 823 C C . VAL A 1 108 ? 15.198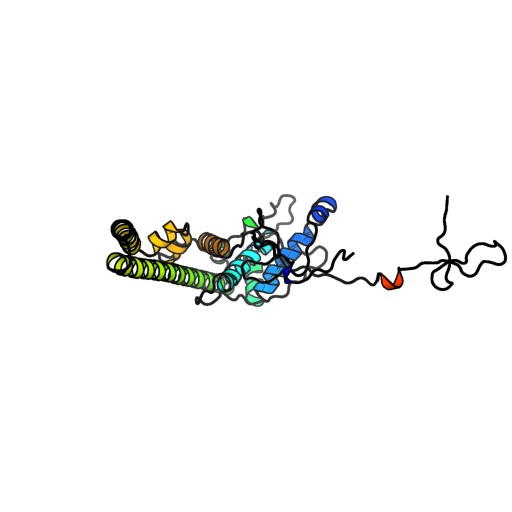 24.882 -10.203 1.00 50.25 108 VAL A C 1
ATOM 825 O O . VAL A 1 108 ? 15.468 24.698 -11.387 1.00 50.25 108 VAL A O 1
ATOM 828 N N . ASP A 1 109 ? 15.494 26.008 -9.564 1.00 40.69 109 ASP A N 1
ATOM 829 C CA . ASP A 1 109 ? 16.448 26.954 -10.099 1.00 40.69 109 ASP A CA 1
ATOM 830 C C . ASP A 1 109 ? 17.747 26.162 -10.294 1.00 40.69 109 ASP A C 1
ATOM 832 O O . ASP A 1 109 ? 18.296 25.569 -9.355 1.00 40.69 109 ASP A O 1
ATOM 836 N N . VAL A 1 110 ? 18.183 26.047 -11.549 1.00 44.66 110 VAL A N 1
ATOM 837 C CA . VAL A 1 110 ? 19.309 25.206 -11.993 1.00 44.66 110 VAL A CA 1
ATOM 838 C C . VAL A 1 110 ? 20.643 25.889 -11.631 1.00 44.66 110 VAL A C 1
ATOM 840 O O . VAL A 1 110 ? 21.614 25.884 -12.384 1.00 44.66 110 VAL A O 1
ATOM 843 N N . GLY A 1 111 ? 20.685 26.531 -10.463 1.00 35.41 111 GLY A N 1
ATOM 844 C CA . GLY A 1 111 ? 21.872 27.062 -9.815 1.00 35.41 111 GLY A CA 1
ATOM 845 C C . GLY A 1 111 ? 22.496 25.989 -8.929 1.00 35.41 111 GLY A C 1
ATOM 846 O O . GLY A 1 111 ? 21.796 25.229 -8.265 1.00 35.41 111 GLY A O 1
ATOM 847 N N . HIS A 1 112 ? 23.825 25.912 -8.932 1.00 34.81 112 HIS A N 1
ATOM 848 C CA . HIS A 1 112 ? 24.647 24.896 -8.265 1.00 34.81 112 HIS A CA 1
ATOM 849 C C . HIS A 1 112 ? 24.531 24.936 -6.723 1.00 34.81 112 HIS A C 1
ATOM 851 O O . HIS A 1 112 ? 25.465 25.328 -6.027 1.00 34.81 112 HIS A O 1
ATOM 857 N N . GLY A 1 113 ? 23.377 24.540 -6.183 1.00 42.50 113 GLY A N 1
ATOM 858 C CA . GLY A 1 113 ? 23.095 24.543 -4.746 1.00 42.50 113 GLY A CA 1
ATOM 859 C C . GLY A 1 113 ? 21.643 24.255 -4.345 1.00 42.50 113 GLY A C 1
ATOM 860 O O . GLY A 1 113 ? 21.333 24.343 -3.157 1.00 42.50 113 GLY A O 1
ATOM 861 N N . SER A 1 114 ? 20.742 23.918 -5.277 1.00 46.72 114 SER A N 1
ATOM 862 C CA . SER A 1 114 ? 19.361 23.560 -4.936 1.00 46.72 114 SER A CA 1
ATOM 863 C C . SER A 1 114 ? 19.313 22.242 -4.149 1.00 46.72 114 SER A C 1
ATOM 865 O O . SER A 1 114 ? 19.775 21.190 -4.589 1.00 46.72 114 SER A O 1
ATOM 867 N N . ARG A 1 115 ? 18.783 22.313 -2.924 1.00 49.38 115 ARG A N 1
ATOM 868 C CA . ARG A 1 115 ? 18.581 21.160 -2.039 1.00 49.38 115 ARG A CA 1
ATOM 869 C C . ARG A 1 115 ? 17.506 20.277 -2.681 1.00 49.38 115 ARG A C 1
ATOM 871 O O . ARG A 1 115 ? 16.362 20.709 -2.795 1.00 49.38 115 ARG A O 1
ATOM 878 N N . ALA A 1 116 ? 17.872 19.083 -3.146 1.00 59.84 116 ALA A N 1
ATOM 879 C CA . ALA A 1 116 ? 16.897 18.122 -3.653 1.00 59.84 116 ALA A CA 1
ATOM 880 C C . ALA A 1 116 ? 15.898 17.799 -2.529 1.00 59.84 116 ALA A C 1
ATOM 882 O O . ALA A 1 116 ? 16.310 17.357 -1.457 1.00 59.84 116 ALA A O 1
ATOM 883 N N . GLY A 1 117 ? 14.614 18.088 -2.750 1.00 64.81 117 GLY A N 1
ATOM 884 C CA . GLY A 1 117 ? 13.567 17.801 -1.771 1.00 64.81 117 GLY A CA 1
ATOM 885 C C . GLY A 1 117 ? 13.382 16.296 -1.627 1.00 64.81 117 GLY A C 1
ATOM 886 O O . GLY A 1 117 ? 13.241 15.599 -2.635 1.00 64.81 117 GLY A O 1
ATOM 887 N N . LEU A 1 118 ? 13.390 15.804 -0.391 1.00 78.31 118 LEU A N 1
ATOM 888 C CA . LEU A 1 118 ? 13.263 14.377 -0.103 1.00 78.31 118 LEU A CA 1
ATOM 889 C C . LEU A 1 118 ? 11.814 13.913 -0.273 1.00 78.31 118 LEU A C 1
ATOM 891 O O . LEU A 1 118 ? 10.866 14.667 -0.053 1.00 78.31 118 LEU A O 1
ATOM 895 N N . MET A 1 119 ? 11.634 12.626 -0.572 1.00 79.19 119 MET A N 1
ATOM 896 C CA . MET A 1 119 ? 10.309 11.997 -0.664 1.00 79.19 119 MET A CA 1
ATOM 897 C C . MET A 1 119 ? 9.441 12.230 0.587 1.00 79.19 119 MET A C 1
ATOM 899 O O . MET A 1 119 ? 8.244 12.482 0.479 1.00 79.19 119 MET A O 1
ATOM 903 N N . VAL A 1 120 ? 10.048 12.185 1.775 1.00 78.56 120 VAL A N 1
ATOM 904 C CA . VAL A 1 120 ? 9.349 12.338 3.065 1.00 78.56 120 VAL A CA 1
ATOM 905 C C . VAL A 1 120 ? 8.916 13.788 3.330 1.00 78.56 120 VAL A C 1
ATOM 907 O O . VAL A 1 120 ? 7.997 14.019 4.109 1.00 78.56 120 VAL A O 1
ATOM 910 N N . GLU A 1 121 ? 9.539 14.767 2.669 1.00 82.31 121 GLU A N 1
ATOM 911 C CA . GLU A 1 121 ? 9.239 16.194 2.856 1.00 82.31 121 GLU A CA 1
ATOM 912 C C . GLU A 1 121 ? 7.972 16.644 2.113 1.00 82.31 121 GLU A C 1
ATOM 914 O O . GLU A 1 121 ? 7.442 17.720 2.392 1.00 82.31 121 GLU A O 1
ATOM 919 N N . ALA A 1 122 ? 7.471 15.845 1.167 1.00 85.44 122 ALA A N 1
ATOM 920 C CA . ALA A 1 122 ? 6.198 16.116 0.512 1.00 85.44 122 ALA A CA 1
ATOM 921 C C . ALA A 1 122 ? 5.061 16.014 1.535 1.00 85.44 122 ALA A C 1
ATOM 923 O O . ALA A 1 122 ? 4.953 14.995 2.206 1.00 85.44 122 ALA A O 1
ATOM 924 N N . THR A 1 123 ? 4.197 17.024 1.652 1.00 90.56 123 THR A N 1
ATOM 925 C CA . THR A 1 123 ? 3.071 17.022 2.604 1.00 90.56 123 THR A CA 1
ATOM 926 C C . THR A 1 123 ? 1.760 17.304 1.891 1.00 90.56 123 THR A C 1
ATOM 928 O O . THR A 1 123 ? 1.692 18.218 1.074 1.00 90.56 123 THR A O 1
ATOM 931 N N . LEU A 1 124 ? 0.693 16.570 2.219 1.00 90.88 124 LEU A N 1
ATOM 932 C CA . LEU A 1 124 ? -0.637 16.813 1.643 1.00 90.88 124 LEU A CA 1
ATOM 933 C C . LEU A 1 124 ? -1.162 18.222 1.959 1.00 90.88 124 LEU A C 1
ATOM 935 O O . LEU A 1 124 ? -1.965 18.769 1.205 1.00 90.88 124 LEU A O 1
ATOM 939 N N . ASN A 1 125 ? -0.657 18.858 3.019 1.00 91.12 125 ASN A N 1
ATOM 940 C CA . ASN A 1 125 ? -0.968 20.249 3.343 1.00 91.12 125 ASN A CA 1
ATOM 941 C C . ASN A 1 125 ? -0.464 21.240 2.275 1.00 91.12 125 ASN A C 1
ATOM 943 O O . ASN A 1 125 ? -0.990 22.351 2.177 1.00 91.12 125 ASN A O 1
ATOM 947 N N . ASP A 1 126 ? 0.502 20.849 1.433 1.00 89.12 126 ASP A N 1
ATOM 948 C CA . ASP A 1 126 ? 0.953 21.663 0.299 1.00 89.12 126 ASP A CA 1
ATOM 949 C C . ASP A 1 126 ? -0.187 21.937 -0.693 1.00 89.12 126 ASP A C 1
ATOM 951 O O . ASP A 1 126 ? -0.243 23.020 -1.272 1.00 89.12 126 ASP A O 1
ATOM 955 N N . LEU A 1 127 ? -1.151 21.018 -0.812 1.00 90.00 127 LEU A N 1
ATOM 956 C CA . LEU A 1 127 ? -2.302 21.130 -1.717 1.00 90.00 127 LEU A CA 1
ATOM 957 C C . LEU A 1 127 ? -3.324 22.195 -1.274 1.00 90.00 127 LEU A C 1
ATOM 959 O O . LEU A 1 127 ? -4.234 22.545 -2.024 1.00 90.00 127 LEU A O 1
ATOM 963 N N . ALA A 1 128 ? -3.181 22.730 -0.058 1.00 90.50 128 ALA A N 1
ATOM 964 C CA . ALA A 1 128 ? -4.014 23.804 0.478 1.00 90.50 128 ALA A CA 1
ATOM 965 C C . ALA A 1 128 ? -3.303 25.167 0.518 1.00 90.50 128 ALA A C 1
ATOM 967 O O . ALA A 1 128 ? -3.909 26.164 0.929 1.00 90.50 128 ALA A O 1
ATOM 968 N N . LYS A 1 129 ? -2.027 25.238 0.110 1.00 88.00 129 LYS A N 1
ATOM 969 C CA . LYS A 1 129 ? -1.235 26.472 0.180 1.00 88.00 129 LYS A CA 1
ATOM 970 C C . LYS A 1 129 ? -1.805 27.576 -0.712 1.00 88.00 129 LYS A C 1
ATOM 972 O O . LYS A 1 129 ? -2.532 27.357 -1.681 1.00 88.00 129 LYS A O 1
ATOM 977 N N . ARG A 1 130 ? -1.465 28.823 -0.379 1.00 84.00 130 ARG A N 1
ATOM 978 C CA . ARG A 1 130 ? -1.768 29.973 -1.243 1.00 84.00 130 ARG A CA 1
ATOM 979 C C . ARG A 1 130 ? -0.993 29.827 -2.555 1.00 84.00 130 ARG A C 1
ATOM 981 O O . ARG A 1 130 ? 0.191 29.523 -2.516 1.00 84.00 130 ARG A O 1
ATOM 988 N N . GLY A 1 131 ? -1.655 30.072 -3.684 1.00 84.69 131 GLY A N 1
ATOM 989 C CA . GLY A 1 131 ? -1.053 29.976 -5.020 1.00 84.69 131 GLY A CA 1
ATOM 990 C C . GLY A 1 131 ? -1.390 28.699 -5.792 1.00 84.69 131 GLY A C 1
ATOM 991 O O . GLY A 1 131 ? -1.232 28.702 -7.004 1.00 84.69 131 GLY A O 1
ATOM 992 N N . VAL A 1 132 ? -1.927 27.662 -5.136 1.00 89.88 132 VAL A N 1
ATOM 993 C CA . VAL A 1 132 ? -2.364 26.433 -5.825 1.00 89.88 132 VAL A CA 1
ATOM 994 C C . VAL A 1 132 ? -3.657 26.644 -6.616 1.00 89.88 132 VAL A C 1
ATOM 996 O O . VAL A 1 132 ? -4.525 27.449 -6.225 1.00 89.88 132 VAL A O 1
ATOM 999 N N . SER A 1 133 ? -3.804 25.882 -7.698 1.00 93.12 133 SER A N 1
ATOM 1000 C CA . SER A 1 133 ? -4.982 25.876 -8.560 1.00 93.12 133 SER A CA 1
ATOM 1001 C C . SER A 1 133 ? -6.266 25.486 -7.811 1.00 93.12 133 SER A C 1
ATOM 1003 O O . SER A 1 133 ? -6.250 24.899 -6.724 1.00 93.12 133 SER A O 1
ATOM 1005 N N . ALA A 1 134 ? -7.422 25.837 -8.388 1.00 93.56 134 ALA A N 1
ATOM 1006 C CA . ALA A 1 134 ? -8.719 25.422 -7.848 1.00 93.56 134 ALA A CA 1
ATOM 1007 C C . ALA A 1 134 ? -8.854 23.890 -7.838 1.00 93.56 134 ALA A C 1
ATOM 1009 O O . ALA A 1 134 ? -9.255 23.330 -6.823 1.00 93.56 134 ALA A O 1
ATOM 1010 N N . THR A 1 135 ? -8.406 23.238 -8.913 1.00 93.69 135 THR A N 1
ATOM 1011 C CA . THR A 1 135 ? -8.374 21.781 -9.081 1.00 93.69 135 THR A CA 1
ATOM 1012 C C . THR A 1 135 ? -7.620 21.087 -7.944 1.00 93.69 135 THR A C 1
ATOM 1014 O O . THR A 1 135 ? -8.175 20.222 -7.270 1.00 93.69 135 THR A O 1
ATOM 1017 N N . THR A 1 136 ? -6.392 21.521 -7.647 1.00 93.94 136 THR A N 1
ATOM 1018 C CA . THR A 1 136 ? -5.589 20.979 -6.536 1.00 93.94 136 THR A CA 1
ATOM 1019 C C . THR A 1 136 ? -6.268 21.180 -5.181 1.00 93.94 136 THR A C 1
ATOM 1021 O O . THR A 1 136 ? -6.300 20.275 -4.343 1.00 93.94 136 THR A O 1
ATOM 1024 N N . ARG A 1 137 ? -6.884 22.349 -4.968 1.00 93.69 137 ARG A N 1
ATOM 1025 C CA . ARG A 1 137 ? -7.617 22.642 -3.729 1.00 93.69 137 ARG A CA 1
ATOM 1026 C C . ARG A 1 137 ? -8.860 21.766 -3.568 1.00 93.69 137 ARG A C 1
ATOM 1028 O O . ARG A 1 137 ? -9.219 21.431 -2.440 1.00 93.69 137 ARG A O 1
ATOM 1035 N N . ASP A 1 138 ? -9.526 21.408 -4.658 1.00 94.25 138 ASP A N 1
ATOM 1036 C CA . ASP A 1 138 ? -10.690 20.524 -4.622 1.00 94.25 138 ASP A CA 1
ATOM 1037 C C . ASP A 1 138 ? -10.290 19.072 -4.333 1.00 94.25 138 ASP A C 1
ATOM 1039 O O . ASP A 1 138 ? -10.957 18.410 -3.537 1.00 94.25 138 ASP A O 1
ATOM 1043 N N . VAL A 1 139 ? -9.147 18.606 -4.850 1.00 94.25 139 VAL A N 1
ATOM 1044 C CA . VAL A 1 139 ? -8.548 17.321 -4.441 1.00 94.25 139 VAL A CA 1
ATOM 1045 C C . VAL A 1 139 ? -8.255 17.315 -2.937 1.00 94.25 139 VAL A C 1
ATOM 1047 O O . VAL A 1 139 ? -8.660 16.389 -2.238 1.00 94.25 139 VAL A O 1
ATOM 1050 N N . TYR A 1 140 ? -7.639 18.377 -2.404 1.00 94.12 140 TYR A N 1
ATOM 1051 C CA . TYR A 1 140 ? -7.375 18.495 -0.964 1.00 94.12 140 TYR A CA 1
ATOM 1052 C C . TYR A 1 140 ? -8.652 18.406 -0.114 1.00 94.12 140 TYR A C 1
ATOM 1054 O O . TYR A 1 140 ? -8.669 17.725 0.911 1.00 94.12 140 TYR A O 1
ATOM 1062 N N . LYS A 1 141 ? -9.743 19.059 -0.540 1.00 93.31 141 LYS A N 1
ATOM 1063 C CA . LYS A 1 141 ? -11.039 18.957 0.153 1.00 93.31 141 LYS A CA 1
ATOM 1064 C C . LYS A 1 141 ? -11.569 17.526 0.143 1.00 93.31 141 LYS A C 1
ATOM 1066 O O . LYS A 1 141 ? -11.963 17.046 1.196 1.00 93.31 141 LYS A O 1
ATOM 1071 N N . ARG A 1 142 ? -11.516 16.831 -1.001 1.00 94.62 142 ARG A N 1
ATOM 1072 C CA . ARG A 1 142 ? -11.962 15.429 -1.105 1.00 94.62 142 ARG A CA 1
ATOM 1073 C C . ARG A 1 142 ? -11.159 14.502 -0.196 1.00 94.62 142 ARG A C 1
ATOM 1075 O O . ARG A 1 142 ? -11.747 13.657 0.467 1.00 94.62 142 ARG A O 1
ATOM 1082 N N . ILE A 1 143 ? -9.842 14.695 -0.110 1.00 94.81 143 ILE A N 1
ATOM 1083 C CA . ILE A 1 143 ? -8.980 13.954 0.825 1.00 94.81 143 ILE A CA 1
ATOM 1084 C C . ILE A 1 143 ? -9.399 14.224 2.269 1.00 94.81 143 ILE A C 1
ATOM 1086 O O . ILE A 1 143 ? -9.579 13.289 3.042 1.00 94.81 143 ILE A O 1
ATOM 1090 N N . ARG A 1 144 ? -9.593 15.493 2.636 1.00 94.00 144 ARG A N 1
ATOM 1091 C CA . ARG A 1 144 ? -10.044 15.862 3.981 1.00 94.00 144 ARG A CA 1
ATOM 1092 C C . ARG A 1 144 ? -11.404 15.239 4.316 1.00 94.00 144 ARG A C 1
ATOM 1094 O O . ARG A 1 144 ? -11.573 14.723 5.416 1.00 94.00 144 ARG A O 1
ATOM 1101 N N . ASP A 1 145 ? -12.356 15.289 3.389 1.00 93.75 145 ASP A N 1
ATOM 1102 C CA . ASP A 1 145 ? -13.697 14.731 3.577 1.00 93.75 145 ASP A CA 1
ATOM 1103 C C . ASP A 1 145 ? -13.647 13.204 3.724 1.00 93.75 145 ASP A C 1
ATOM 1105 O O . ASP A 1 145 ? -14.329 12.654 4.592 1.00 93.75 145 ASP A O 1
ATOM 1109 N N . PHE A 1 146 ? -12.789 12.532 2.947 1.00 95.31 146 PHE A N 1
ATOM 1110 C CA . PHE A 1 146 ? -12.505 11.107 3.102 1.00 95.31 146 PHE A CA 1
ATOM 1111 C C . PHE A 1 146 ? -11.921 10.792 4.482 1.00 95.31 146 PHE A C 1
ATOM 1113 O O . PHE A 1 146 ? -12.454 9.926 5.164 1.00 95.31 146 PHE A O 1
ATOM 1120 N N . LEU A 1 147 ? -10.886 11.511 4.933 1.00 95.25 147 LEU A N 1
ATOM 1121 C CA . LEU A 1 147 ? -10.262 11.272 6.242 1.00 95.25 147 LEU A CA 1
ATOM 1122 C C . LEU A 1 147 ? -11.238 11.518 7.398 1.00 95.25 147 LEU A C 1
ATOM 1124 O O . LEU A 1 147 ? -11.264 10.748 8.352 1.00 95.25 147 LEU A O 1
ATOM 1128 N N . ALA A 1 148 ? -12.086 12.545 7.301 1.00 93.88 148 ALA A N 1
ATOM 1129 C CA . ALA A 1 148 ? -13.144 12.780 8.280 1.00 93.88 148 ALA A CA 1
ATOM 1130 C C . ALA A 1 148 ? -14.215 11.674 8.250 1.00 93.88 148 ALA A C 1
ATOM 1132 O O . ALA A 1 148 ? -14.751 11.307 9.294 1.00 93.88 148 ALA A O 1
ATOM 1133 N N . GLY A 1 149 ? -14.540 11.141 7.067 1.00 94.38 149 GLY A N 1
ATOM 1134 C CA . GLY A 1 149 ? -15.409 9.973 6.914 1.00 94.38 149 GLY A CA 1
ATOM 1135 C C . GLY A 1 149 ? -14.807 8.717 7.541 1.00 94.38 149 GLY A C 1
ATOM 1136 O O . GLY A 1 149 ? -15.468 8.074 8.351 1.00 94.38 149 GLY A O 1
ATOM 1137 N N . ALA A 1 150 ? -13.541 8.434 7.236 1.00 94.81 150 ALA A N 1
ATOM 1138 C CA . ALA A 1 150 ? -12.777 7.322 7.785 1.00 94.81 150 ALA A CA 1
ATOM 1139 C C . ALA A 1 150 ? -12.682 7.402 9.314 1.00 94.81 150 ALA A C 1
ATOM 1141 O O . ALA A 1 150 ? -12.921 6.408 9.986 1.00 94.81 150 ALA A O 1
ATOM 1142 N N . ALA A 1 151 ? -12.408 8.585 9.874 1.00 94.44 151 ALA A N 1
ATOM 1143 C CA . ALA A 1 151 ? -12.366 8.789 11.319 1.00 94.44 151 ALA A CA 1
ATOM 1144 C C . ALA A 1 151 ? -13.713 8.454 11.985 1.00 94.44 151 ALA A C 1
ATOM 1146 O O . ALA A 1 151 ? -13.733 7.729 12.977 1.00 94.44 151 ALA A O 1
ATOM 1147 N N . ARG A 1 152 ? -14.842 8.921 11.419 1.00 94.06 152 ARG A N 1
ATOM 1148 C CA . ARG A 1 152 ? -16.189 8.603 11.942 1.00 94.06 152 ARG A CA 1
ATOM 1149 C C . ARG A 1 152 ? -16.466 7.109 11.885 1.00 94.06 152 ARG A C 1
ATOM 1151 O O . ARG A 1 152 ? -17.024 6.547 12.817 1.00 94.06 152 ARG A O 1
ATOM 1158 N N . GLU A 1 153 ? -16.101 6.481 10.776 1.00 94.56 153 GLU A N 1
ATOM 1159 C CA . GLU A 1 153 ? -16.341 5.061 10.563 1.00 94.56 153 GLU A CA 1
ATOM 1160 C C . GLU A 1 153 ? -15.505 4.189 11.505 1.00 94.56 153 GLU A C 1
ATOM 1162 O O . GLU A 1 153 ? -16.044 3.267 12.110 1.00 94.56 153 GLU A O 1
ATOM 1167 N N . LEU A 1 154 ? -14.220 4.506 11.685 1.00 94.19 154 LEU A N 1
ATOM 1168 C CA . LEU A 1 154 ? -13.345 3.816 12.635 1.00 94.19 154 LEU A CA 1
ATOM 1169 C C . LEU A 1 154 ? -13.856 3.976 14.072 1.00 94.19 154 LEU A C 1
ATOM 1171 O O . LEU A 1 154 ? -14.052 2.976 14.754 1.00 94.19 154 LEU A O 1
ATOM 1175 N N . ALA A 1 155 ? -14.199 5.198 14.488 1.00 94.00 155 ALA A N 1
ATOM 1176 C CA . ALA A 1 155 ? -14.775 5.432 15.812 1.00 94.00 155 ALA A CA 1
ATOM 1177 C C . ALA A 1 155 ? -16.108 4.681 16.009 1.00 94.00 155 ALA A C 1
ATOM 1179 O O . ALA A 1 155 ? -16.365 4.132 17.079 1.00 94.00 155 ALA A O 1
ATOM 1180 N N . ALA A 1 156 ? -16.954 4.606 14.976 1.00 94.06 156 ALA A N 1
ATOM 1181 C CA . ALA A 1 156 ? -18.198 3.841 15.028 1.00 94.06 156 ALA A CA 1
ATOM 1182 C C . ALA A 1 156 ? -17.953 2.326 15.144 1.00 94.06 156 ALA A C 1
ATOM 1184 O O . ALA A 1 156 ? -18.667 1.654 15.889 1.00 94.06 156 ALA A O 1
ATOM 1185 N N . ARG A 1 157 ? -16.950 1.780 14.439 1.00 94.75 157 ARG A N 1
ATOM 1186 C CA . ARG A 1 157 ? -16.539 0.370 14.574 1.00 94.75 157 ARG A CA 1
ATOM 1187 C C . ARG A 1 157 ? -16.085 0.068 15.999 1.00 94.75 157 ARG A C 1
ATOM 1189 O O . ARG A 1 157 ? -16.534 -0.927 16.561 1.00 94.75 157 ARG A O 1
ATOM 1196 N N . ASP A 1 158 ? -15.299 0.956 16.596 1.00 92.12 158 ASP A N 1
ATOM 1197 C CA . ASP A 1 158 ? -14.834 0.809 17.975 1.00 92.12 158 ASP A CA 1
ATOM 1198 C C . ASP A 1 158 ? -15.984 0.873 18.981 1.00 92.12 158 ASP A C 1
ATOM 1200 O O . ASP A 1 158 ? -16.062 0.058 19.899 1.00 92.12 158 ASP A O 1
ATOM 1204 N N . PHE A 1 159 ? -16.922 1.808 18.808 1.00 93.94 159 PHE A N 1
ATOM 1205 C CA . PHE A 1 159 ? -18.104 1.862 19.666 1.00 93.94 159 PHE A CA 1
ATOM 1206 C C . PHE A 1 159 ? -18.959 0.605 19.550 1.00 93.94 159 PHE A C 1
ATOM 1208 O O . PHE A 1 159 ? -19.409 0.092 20.572 1.00 93.94 159 PHE A O 1
ATOM 1215 N N . ASN A 1 160 ? -19.137 0.078 18.337 1.00 95.00 160 ASN A N 1
ATOM 1216 C CA . ASN A 1 160 ? -19.831 -1.190 18.133 1.00 95.00 160 ASN A CA 1
ATOM 1217 C C . ASN A 1 160 ? -19.089 -2.350 18.812 1.00 95.00 160 ASN A C 1
ATOM 1219 O O . ASN A 1 160 ? -19.728 -3.227 19.390 1.00 95.00 160 ASN A O 1
ATOM 1223 N N . GLU A 1 161 ? -17.754 -2.367 18.775 1.00 94.31 161 GLU A N 1
ATOM 1224 C CA . GLU A 1 161 ? -16.956 -3.358 19.499 1.00 94.31 161 GLU A CA 1
ATOM 1225 C C . GLU A 1 161 ? -17.182 -3.258 21.014 1.00 94.31 161 GLU A C 1
ATOM 1227 O O . GLU A 1 161 ? -17.472 -4.269 21.654 1.00 94.31 161 GLU A O 1
ATOM 1232 N N . LEU A 1 162 ? -17.132 -2.051 21.581 1.00 94.38 162 LEU A N 1
ATOM 1233 C CA . LEU A 1 162 ? -17.393 -1.816 23.003 1.00 94.38 162 LEU A CA 1
ATOM 1234 C C . LEU A 1 162 ? -18.826 -2.206 23.400 1.00 94.38 162 LEU A C 1
ATOM 1236 O O . LEU A 1 162 ? -19.019 -2.840 24.435 1.00 94.38 162 LEU A O 1
ATOM 1240 N N . ASP A 1 163 ? -19.827 -1.894 22.573 1.00 94.56 163 ASP A N 1
ATOM 1241 C CA . ASP A 1 163 ? -21.226 -2.279 22.808 1.00 94.56 163 ASP A CA 1
ATOM 1242 C C . ASP A 1 163 ? -21.406 -3.809 22.768 1.00 94.56 163 ASP A C 1
ATOM 1244 O O . ASP A 1 163 ? -22.117 -4.388 23.601 1.00 94.56 163 ASP A O 1
ATOM 1248 N N . ASN A 1 164 ? -20.699 -4.493 21.865 1.00 95.31 164 ASN A N 1
ATOM 1249 C CA . ASN A 1 164 ? -20.656 -5.955 21.820 1.00 95.31 164 ASN A CA 1
ATOM 1250 C C . ASN A 1 164 ? -19.966 -6.543 23.060 1.00 95.31 164 ASN A C 1
ATOM 1252 O O . ASN A 1 164 ? -20.459 -7.522 23.622 1.00 95.31 164 ASN A O 1
ATOM 1256 N N . GLN A 1 165 ? -18.863 -5.944 23.520 1.00 93.62 165 GLN A N 1
ATOM 1257 C CA . GLN A 1 165 ? -18.170 -6.359 24.743 1.00 93.62 165 GLN A CA 1
ATOM 1258 C C . GLN A 1 165 ? -19.054 -6.173 25.984 1.00 93.62 165 GLN A C 1
ATOM 1260 O O . GLN A 1 165 ? -19.128 -7.078 26.813 1.00 93.62 165 GLN A O 1
ATOM 1265 N N . ILE A 1 166 ? -19.775 -5.050 26.098 1.00 94.00 166 ILE A N 1
ATOM 1266 C CA . ILE A 1 166 ? -20.757 -4.814 27.170 1.00 94.00 166 ILE A CA 1
ATOM 1267 C C . ILE A 1 166 ? -21.826 -5.903 27.135 1.00 94.00 166 ILE A C 1
ATOM 1269 O O . ILE A 1 166 ? -22.038 -6.581 28.137 1.00 94.00 166 ILE A O 1
ATOM 1273 N N . THR A 1 167 ? -22.435 -6.135 25.969 1.00 94.25 167 THR A N 1
ATOM 1274 C CA . THR A 1 167 ? -23.475 -7.160 25.793 1.00 94.25 167 THR A CA 1
ATOM 1275 C C . THR A 1 167 ? -22.973 -8.548 26.200 1.00 94.25 167 THR A C 1
ATOM 1277 O O . THR A 1 167 ? -23.652 -9.260 26.942 1.00 94.25 167 THR A O 1
ATOM 1280 N N . TYR A 1 168 ? -21.763 -8.917 25.770 1.00 92.75 168 TYR A N 1
ATOM 1281 C CA . TYR A 1 168 ? -21.124 -10.182 26.126 1.00 92.75 168 TYR A CA 1
ATOM 1282 C C . TYR A 1 168 ? -20.860 -10.296 27.633 1.00 92.75 168 TYR A C 1
ATOM 1284 O O . TYR A 1 168 ? -21.206 -11.304 28.243 1.00 92.75 168 TYR A O 1
ATOM 1292 N N . HIS A 1 169 ? -20.275 -9.270 28.255 1.00 91.12 169 HIS A N 1
ATOM 1293 C CA . HIS A 1 169 ? -19.946 -9.288 29.680 1.00 91.12 169 HIS A CA 1
ATOM 1294 C C . HIS A 1 169 ? -21.183 -9.262 30.579 1.00 91.12 169 HIS A C 1
ATOM 1296 O O . HIS A 1 169 ? -21.168 -9.903 31.630 1.00 91.12 169 HIS A O 1
ATOM 1302 N N . THR A 1 170 ? -22.250 -8.569 30.177 1.00 90.94 170 THR A N 1
ATOM 1303 C CA . THR A 1 170 ? -23.539 -8.610 30.875 1.00 90.94 170 THR A CA 1
ATOM 1304 C C . THR A 1 170 ? -24.148 -10.007 30.795 1.00 90.94 170 THR A C 1
ATOM 1306 O O . THR A 1 170 ? -24.464 -10.580 31.832 1.00 90.94 170 THR A O 1
ATOM 1309 N N . ALA A 1 171 ? -24.230 -10.600 29.598 1.00 89.62 171 ALA A N 1
ATOM 1310 C CA . ALA A 1 171 ? -24.764 -11.952 29.431 1.00 89.62 171 ALA A CA 1
ATOM 1311 C C . ALA A 1 171 ? -23.942 -13.003 30.203 1.00 89.62 171 ALA A C 1
ATOM 1313 O O . ALA A 1 171 ? -24.505 -13.824 30.919 1.00 89.62 171 ALA A O 1
ATOM 1314 N N . ALA A 1 172 ? -22.610 -12.937 30.129 1.00 88.25 172 ALA A N 1
ATOM 1315 C CA . ALA A 1 172 ? -21.715 -13.870 30.816 1.00 88.25 172 ALA A CA 1
ATOM 1316 C C . ALA A 1 172 ? -21.713 -13.709 32.349 1.00 88.25 172 ALA A C 1
ATOM 1318 O O . ALA A 1 172 ? -21.384 -14.647 33.074 1.00 88.25 172 ALA A O 1
ATOM 1319 N N . ALA A 1 173 ? -22.064 -12.532 32.874 1.00 85.06 173 ALA A N 1
ATOM 1320 C CA . ALA A 1 173 ? -22.214 -12.340 34.316 1.00 85.06 173 ALA A CA 1
ATOM 1321 C C . ALA A 1 173 ? -23.449 -13.070 34.878 1.00 85.06 173 ALA A C 1
ATOM 1323 O O . ALA A 1 173 ? -23.417 -13.483 36.042 1.00 85.06 173 ALA A O 1
ATOM 1324 N N . ASP A 1 174 ? -24.480 -13.251 34.048 1.00 85.00 174 ASP A N 1
ATOM 1325 C CA . ASP A 1 174 ? -25.771 -13.847 34.408 1.00 85.00 174 ASP A CA 1
ATOM 1326 C C . ASP A 1 174 ? -25.927 -15.311 33.931 1.00 85.00 174 ASP A C 1
ATOM 1328 O O . ASP A 1 174 ? -26.901 -15.971 34.284 1.00 85.00 174 ASP A O 1
ATOM 1332 N N . ASP A 1 175 ? -24.964 -15.846 33.172 1.00 87.25 175 ASP A N 1
ATOM 1333 C CA . ASP A 1 175 ? -24.997 -17.197 32.589 1.00 87.25 175 ASP A CA 1
ATOM 1334 C C . ASP A 1 175 ? -24.871 -18.306 33.650 1.00 87.25 175 ASP A C 1
ATOM 1336 O O . ASP A 1 175 ? -23.825 -18.474 34.277 1.00 87.25 175 ASP A O 1
ATOM 1340 N N . GLU A 1 176 ? -25.921 -19.100 33.854 1.00 80.19 176 GLU A N 1
ATOM 1341 C CA . GLU A 1 176 ? -25.975 -20.165 34.864 1.00 80.19 176 GLU A CA 1
ATOM 1342 C C . GLU A 1 176 ? -24.924 -21.275 34.670 1.00 80.19 176 GLU A C 1
ATOM 1344 O O . GLU A 1 176 ? -24.500 -21.862 35.668 1.00 80.19 176 GLU A O 1
ATOM 1349 N N . ASP A 1 177 ? -24.420 -21.490 33.451 1.00 86.50 177 ASP A N 1
ATOM 1350 C CA . ASP A 1 177 ? -23.459 -22.554 33.131 1.00 86.50 177 ASP A CA 1
ATOM 1351 C C . ASP A 1 177 ? -22.004 -22.193 33.502 1.00 86.50 177 ASP A C 1
ATOM 1353 O O . ASP A 1 177 ? -21.122 -23.059 33.559 1.00 86.50 177 ASP A O 1
ATOM 1357 N N . LEU A 1 178 ? -21.722 -20.917 33.795 1.00 85.50 178 LEU A N 1
ATOM 1358 C CA . LEU A 1 178 ? -20.386 -20.446 34.169 1.00 85.50 178 LEU A CA 1
ATOM 1359 C C . LEU A 1 178 ? -20.122 -20.548 35.678 1.00 85.50 178 LEU A C 1
ATOM 1361 O O . LEU A 1 178 ? -20.963 -20.217 36.517 1.00 85.50 178 LEU A O 1
ATOM 1365 N N . SER A 1 179 ? -18.891 -20.934 36.036 1.00 86.69 179 SER A N 1
ATOM 1366 C CA . SER A 1 179 ? -18.459 -20.982 37.440 1.00 86.69 179 SER A CA 1
ATOM 1367 C C . SER A 1 179 ? -18.472 -19.598 38.102 1.00 86.69 179 SER A C 1
ATOM 1369 O O . SER A 1 179 ? -18.122 -18.592 37.477 1.00 86.69 179 SER A O 1
ATOM 1371 N N . ASP A 1 180 ? -18.764 -19.556 39.402 1.00 84.00 180 ASP A N 1
ATOM 1372 C CA . ASP A 1 180 ? -18.786 -18.316 40.193 1.00 84.00 180 ASP A CA 1
ATOM 1373 C C . ASP A 1 180 ? -17.455 -17.547 40.147 1.00 84.00 180 ASP A C 1
ATOM 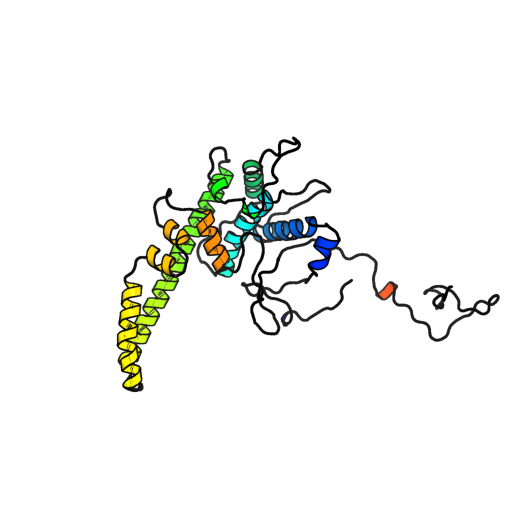1375 O O . ASP A 1 180 ? -17.432 -16.314 40.156 1.00 84.00 180 ASP A O 1
ATOM 1379 N N . ALA A 1 181 ? -16.334 -18.269 40.036 1.00 85.69 181 ALA A N 1
ATOM 1380 C CA . ALA A 1 181 ? -15.004 -17.682 39.900 1.00 85.69 181 ALA A CA 1
ATOM 1381 C C . ALA A 1 181 ? -14.823 -16.920 38.575 1.00 85.69 181 ALA A C 1
ATOM 1383 O O . ALA A 1 181 ? -14.131 -15.902 38.555 1.00 85.69 181 ALA A O 1
ATOM 1384 N N . LEU A 1 182 ? -15.446 -17.383 37.483 1.00 83.38 182 LEU A N 1
ATOM 1385 C CA . LEU A 1 182 ? -15.430 -16.693 36.188 1.00 83.38 182 LEU A CA 1
ATOM 1386 C C . LEU A 1 182 ? -16.396 -15.497 36.195 1.00 83.38 182 LEU A C 1
ATOM 1388 O O . LEU A 1 182 ? -16.022 -14.400 35.787 1.00 83.38 182 LEU A O 1
ATOM 1392 N N . LYS A 1 183 ? -17.601 -15.668 36.755 1.00 82.69 183 LYS A N 1
ATOM 1393 C CA . LYS A 1 183 ? -18.601 -14.591 36.921 1.00 82.69 183 LYS A CA 1
ATOM 1394 C C . LYS A 1 183 ? -18.058 -13.399 37.705 1.00 82.69 183 LYS A C 1
ATOM 1396 O O . LYS A 1 183 ? -18.326 -12.243 37.371 1.00 82.69 183 LYS A O 1
ATOM 1401 N N . ALA A 1 184 ? -17.244 -13.668 38.725 1.00 85.44 184 ALA A N 1
ATOM 1402 C CA . ALA A 1 184 ? -16.580 -12.635 39.512 1.00 85.44 184 ALA A CA 1
ATOM 1403 C C . ALA A 1 184 ? -15.608 -11.765 38.689 1.00 85.44 184 ALA A C 1
ATOM 1405 O O . ALA A 1 184 ? -15.376 -10.616 39.064 1.00 85.44 184 ALA A O 1
ATOM 1406 N N . GLN A 1 185 ? -15.071 -12.270 37.570 1.00 88.25 185 GLN A N 1
ATOM 1407 C CA . GLN A 1 185 ? -14.156 -11.532 36.687 1.00 88.25 185 GLN A CA 1
ATOM 1408 C C . GLN A 1 185 ? -14.893 -10.621 35.694 1.00 88.25 185 GLN A C 1
ATOM 1410 O O . GLN A 1 185 ? -14.361 -9.577 35.318 1.00 88.25 185 GLN A O 1
ATOM 1415 N N . PHE A 1 186 ? -16.132 -10.948 35.314 1.00 88.00 186 PHE A N 1
ATOM 1416 C CA . PHE A 1 186 ? -16.885 -10.155 34.335 1.00 88.00 186 PHE A CA 1
ATOM 1417 C C . PHE A 1 186 ? -17.406 -8.827 34.888 1.00 88.00 186 PHE A C 1
ATOM 1419 O O . PHE A 1 186 ? -17.400 -7.830 34.176 1.00 88.00 186 PHE A O 1
ATOM 1426 N N . LYS A 1 187 ? -17.775 -8.755 36.172 1.00 85.56 187 LYS A N 1
ATOM 1427 C CA . LYS A 1 187 ? -18.229 -7.498 36.804 1.00 85.56 187 LYS A CA 1
ATOM 1428 C C . LYS A 1 187 ? -17.184 -6.364 36.789 1.00 85.56 187 LYS A C 1
ATOM 1430 O O . LYS A 1 187 ? -17.560 -5.236 36.472 1.00 85.56 187 LYS A O 1
ATOM 1435 N N . PRO A 1 188 ? -15.903 -6.583 37.151 1.00 91.31 188 PRO A N 1
ATOM 1436 C CA . PRO A 1 188 ? -14.884 -5.542 37.030 1.00 91.31 188 PRO A CA 1
ATOM 1437 C C . PRO A 1 188 ? -14.519 -5.239 35.571 1.00 91.31 188 PRO A C 1
ATOM 1439 O O . PRO A 1 188 ? -14.291 -4.072 35.263 1.00 91.31 188 PRO A O 1
ATOM 1442 N N . ALA A 1 189 ? -14.516 -6.241 34.681 1.00 89.56 189 ALA A N 1
ATOM 1443 C CA . ALA A 1 189 ? -14.292 -6.028 33.250 1.00 89.56 189 ALA A CA 1
ATOM 1444 C C . ALA A 1 189 ? -15.384 -5.136 32.633 1.00 89.56 189 ALA A C 1
ATOM 1446 O O . ALA A 1 189 ? -15.063 -4.140 31.993 1.00 89.56 189 ALA A O 1
ATOM 1447 N N . LEU A 1 190 ? -16.659 -5.407 32.929 1.00 90.88 190 LEU A N 1
ATOM 1448 C CA . LEU A 1 190 ? -17.801 -4.615 32.465 1.00 90.88 190 LEU A CA 1
ATOM 1449 C C . LEU A 1 190 ? -17.656 -3.131 32.827 1.00 90.88 190 LEU A C 1
ATOM 1451 O O . LEU A 1 190 ? -17.806 -2.275 31.965 1.00 90.88 190 LEU A O 1
ATOM 1455 N N . LYS A 1 191 ? -17.267 -2.816 34.070 1.00 92.00 191 LYS A N 1
ATOM 1456 C CA . LYS A 1 191 ? -17.056 -1.422 34.504 1.00 92.00 191 LYS A CA 1
ATOM 1457 C C . LYS A 1 191 ? -15.943 -0.706 33.737 1.00 92.00 191 LYS A C 1
ATOM 1459 O O . LYS A 1 191 ? -16.001 0.513 33.587 1.00 92.00 191 LYS A O 1
ATOM 1464 N N . LEU A 1 192 ? -14.903 -1.430 33.315 1.00 91.00 192 LEU A N 1
ATOM 1465 C CA . LEU A 1 192 ? -13.832 -0.860 32.495 1.00 91.00 192 LEU A CA 1
ATOM 1466 C C . LEU A 1 192 ? -14.356 -0.537 31.094 1.00 91.00 192 LEU A C 1
ATOM 1468 O O . LEU A 1 192 ? -14.200 0.594 30.646 1.00 91.00 192 LEU A O 1
ATOM 1472 N N . VAL A 1 193 ? -15.062 -1.479 30.466 1.00 91.25 193 VAL A N 1
ATOM 1473 C CA . VAL A 1 193 ? -15.629 -1.292 29.123 1.00 91.25 193 VAL A CA 1
ATOM 1474 C C . VAL A 1 193 ? -16.698 -0.191 29.113 1.00 91.25 193 VAL A C 1
ATOM 1476 O O . VAL A 1 193 ? -16.686 0.662 28.234 1.00 91.25 193 VAL A O 1
ATOM 1479 N N . GLU A 1 194 ? -17.571 -0.119 30.123 1.00 91.94 194 GLU A N 1
ATOM 1480 C CA . GLU A 1 194 ? -18.558 0.966 30.272 1.00 91.94 194 GLU A CA 1
ATOM 1481 C C . GLU A 1 194 ? -17.893 2.341 30.419 1.00 91.94 194 GLU A C 1
ATOM 1483 O O . GLU A 1 194 ? -18.348 3.330 29.841 1.00 91.94 194 GLU A O 1
ATOM 1488 N N . LYS A 1 195 ? -16.789 2.413 31.174 1.00 92.06 195 LYS A N 1
ATOM 1489 C CA . LYS A 1 195 ? -15.997 3.641 31.293 1.00 92.06 195 LYS A CA 1
ATOM 1490 C C . LYS A 1 195 ? -15.392 4.032 29.948 1.00 92.06 195 LYS A C 1
ATOM 1492 O O . LYS A 1 195 ? -15.346 5.220 29.639 1.00 92.06 195 LYS A O 1
ATOM 1497 N N . ASP A 1 196 ? -14.926 3.060 29.175 1.00 88.12 196 ASP A N 1
ATOM 1498 C CA . ASP A 1 196 ? -14.330 3.294 27.862 1.00 88.12 196 ASP A CA 1
ATOM 1499 C C . ASP A 1 196 ? -15.378 3.717 26.830 1.00 88.12 196 ASP A C 1
ATOM 1501 O O . ASP A 1 196 ? -15.132 4.617 26.031 1.00 88.12 196 ASP A O 1
ATOM 1505 N N . ARG A 1 197 ? -16.587 3.167 26.932 1.00 91.94 197 ARG A N 1
ATOM 1506 C CA . ARG A 1 197 ? -17.743 3.512 26.104 1.00 91.94 197 ARG A CA 1
ATOM 1507 C C . ARG A 1 197 ? -18.293 4.921 26.346 1.00 91.94 197 ARG A C 1
ATOM 1509 O O . ARG A 1 197 ? -18.906 5.496 25.446 1.00 91.94 197 ARG A O 1
ATOM 1516 N N . ALA A 1 198 ? -18.096 5.469 27.544 1.00 90.75 198 ALA A N 1
ATOM 1517 C CA . ALA A 1 198 ? -18.582 6.795 27.939 1.00 90.75 198 ALA A CA 1
ATOM 1518 C C . ALA A 1 198 ? -17.735 7.966 27.400 1.00 90.75 198 ALA A C 1
ATOM 1520 O O . ALA A 1 198 ? -18.030 9.128 27.684 1.00 90.75 198 ALA A O 1
ATOM 1521 N N . VAL A 1 199 ? -16.662 7.667 26.673 1.00 91.06 199 VAL A N 1
ATOM 1522 C CA . VAL A 1 199 ? -15.712 8.640 26.131 1.00 91.06 199 VAL A CA 1
ATOM 1523 C C . VAL A 1 199 ? -16.184 9.144 24.760 1.00 91.06 199 VAL A C 1
ATOM 1525 O O . VAL A 1 199 ? -16.934 8.463 24.066 1.00 91.06 199 VAL A O 1
ATOM 1528 N N . ASP A 1 200 ? -15.775 10.351 24.367 1.00 91.12 200 ASP A N 1
ATOM 1529 C CA . ASP A 1 200 ? -16.079 10.919 23.050 1.00 91.12 200 ASP A CA 1
ATOM 1530 C C . ASP A 1 200 ? -15.253 10.280 21.911 1.00 91.12 200 ASP A C 1
ATOM 1532 O O . ASP A 1 200 ? -14.186 9.712 22.145 1.00 91.12 200 ASP A O 1
ATOM 1536 N N . GLU A 1 201 ? -15.719 10.423 20.664 1.00 90.06 201 GLU A N 1
ATOM 1537 C CA . GLU A 1 201 ? -15.062 9.891 19.452 1.00 90.06 201 GLU A CA 1
ATOM 1538 C C . GLU A 1 201 ? -13.578 10.286 19.339 1.00 90.06 201 GLU A C 1
ATOM 1540 O O . GLU A 1 201 ? -12.740 9.474 18.947 1.00 90.06 201 GLU A O 1
ATOM 1545 N N . THR A 1 202 ? -13.228 11.524 19.708 1.00 90.25 202 THR A N 1
ATOM 1546 C CA . THR A 1 202 ? -11.857 12.047 19.569 1.00 90.25 202 THR A CA 1
ATOM 1547 C C . THR A 1 202 ? -10.927 11.365 20.560 1.00 90.25 202 THR A C 1
ATOM 1549 O O . THR A 1 202 ? -9.840 10.906 20.208 1.00 90.25 202 THR A O 1
ATOM 1552 N N . SER A 1 203 ? -11.368 11.273 21.811 1.00 89.81 203 SER A N 1
ATOM 1553 C CA . SER A 1 203 ? -10.630 10.606 22.877 1.00 89.81 203 SER A CA 1
ATOM 1554 C C . SER A 1 203 ? -10.553 9.086 22.677 1.00 89.81 203 SER A C 1
ATOM 1556 O O . SER A 1 203 ? -9.572 8.476 23.106 1.00 89.81 203 SER A O 1
ATOM 1558 N N . LEU A 1 204 ? -11.540 8.470 22.014 1.00 89.44 204 LEU A N 1
ATOM 1559 C CA . LEU A 1 204 ? -11.505 7.054 21.644 1.00 89.44 204 LEU A CA 1
ATOM 1560 C C . LEU A 1 204 ? -10.416 6.784 20.597 1.00 89.44 204 LEU A C 1
ATOM 1562 O O . LEU A 1 204 ? -9.527 5.969 20.843 1.00 89.44 204 LEU A O 1
ATOM 1566 N N . LEU A 1 205 ? -10.402 7.546 19.499 1.00 91.06 205 LEU A N 1
ATOM 1567 C CA . LEU A 1 205 ? -9.356 7.442 18.474 1.00 91.06 205 LEU A CA 1
ATOM 1568 C C . LEU A 1 205 ? -7.962 7.749 19.041 1.00 91.06 205 LEU A C 1
ATOM 1570 O O . LEU A 1 205 ? -6.989 7.066 18.725 1.00 91.06 205 LEU A O 1
ATOM 1574 N N . ALA A 1 206 ? -7.846 8.717 19.953 1.00 91.44 206 ALA A N 1
ATOM 1575 C CA . ALA A 1 206 ? -6.578 9.014 20.616 1.00 91.44 206 ALA A CA 1
ATOM 1576 C C . ALA A 1 206 ? -6.006 7.810 21.393 1.00 91.44 206 ALA A C 1
ATOM 1578 O O . ALA A 1 206 ? -4.787 7.640 21.438 1.00 91.44 206 ALA A O 1
ATOM 1579 N N . ARG A 1 207 ? -6.855 6.942 21.965 1.00 89.19 207 ARG A N 1
ATOM 1580 C CA . ARG A 1 207 ? -6.413 5.708 22.649 1.00 89.19 207 ARG A CA 1
ATOM 1581 C C . ARG A 1 207 ? -5.872 4.654 21.690 1.00 89.19 207 ARG A C 1
ATOM 1583 O O . ARG A 1 207 ? -5.038 3.856 22.100 1.00 89.19 207 ARG A O 1
ATOM 1590 N N . GLN A 1 208 ? -6.312 4.675 20.437 1.00 87.69 208 GLN A N 1
ATOM 1591 C CA . GLN A 1 208 ? -5.791 3.816 19.373 1.00 87.69 208 GLN A CA 1
ATOM 1592 C C . GLN A 1 208 ? -4.546 4.392 18.685 1.00 87.69 208 GLN A C 1
ATOM 1594 O O . GLN A 1 208 ? -4.116 3.889 17.646 1.00 87.69 208 GLN A O 1
ATOM 1599 N N . GLU A 1 209 ? -3.959 5.451 19.253 1.00 91.62 209 GLU A N 1
ATOM 1600 C CA . GLU A 1 209 ? -2.845 6.182 18.647 1.00 91.62 209 GLU A CA 1
ATOM 1601 C C . GLU A 1 209 ? -3.241 6.829 17.304 1.00 91.62 209 GLU A C 1
ATOM 1603 O O . GLU A 1 209 ? -2.457 6.839 16.349 1.00 91.62 209 GLU A O 1
ATOM 1608 N N . LEU A 1 210 ? -4.472 7.360 17.239 1.00 93.81 210 LEU A N 1
ATOM 1609 C CA . LEU A 1 210 ? -5.038 8.078 16.089 1.00 93.81 210 LEU A CA 1
ATOM 1610 C C . LEU A 1 210 ? -5.508 9.517 16.430 1.00 93.81 210 LEU A C 1
ATOM 1612 O O . LEU A 1 210 ? -6.645 9.899 16.120 1.00 93.81 210 LEU A O 1
ATOM 1616 N N . PRO A 1 211 ? -4.696 10.341 17.126 1.00 93.81 211 PRO A N 1
ATOM 1617 C CA . PRO A 1 211 ? -5.103 11.688 17.518 1.00 93.81 211 PRO A CA 1
ATOM 1618 C C . PRO A 1 211 ? -5.321 12.639 16.330 1.00 93.81 211 PRO A C 1
ATOM 1620 O O . PRO A 1 211 ? -6.182 13.517 16.422 1.00 93.81 211 PRO A O 1
ATOM 1623 N N . ALA A 1 212 ? -4.586 12.499 15.219 1.00 93.56 212 ALA A N 1
ATOM 1624 C CA . ALA A 1 212 ? -4.760 13.383 14.066 1.00 93.56 212 ALA A CA 1
ATOM 1625 C C . ALA A 1 212 ? -6.068 13.092 13.319 1.00 93.56 212 ALA A C 1
ATOM 1627 O O . ALA A 1 212 ? -6.729 14.028 12.863 1.00 93.56 212 ALA A O 1
ATOM 1628 N N . LEU A 1 213 ? -6.491 11.827 13.248 1.00 91.69 213 LEU A N 1
ATOM 1629 C CA . LEU A 1 213 ? -7.823 11.472 12.757 1.00 91.69 213 LEU A CA 1
ATOM 1630 C C . LEU A 1 213 ? -8.929 12.016 13.657 1.00 91.69 213 LEU A C 1
ATOM 1632 O O . LEU A 1 213 ? -9.885 12.590 13.141 1.00 91.69 213 LEU A O 1
ATOM 1636 N N . GLY A 1 214 ? -8.779 11.923 14.981 1.00 91.06 214 GLY A N 1
ATOM 1637 C CA . GLY A 1 214 ? -9.713 12.554 15.918 1.00 91.06 214 GLY A CA 1
ATOM 1638 C C . GLY A 1 214 ? -9.830 14.068 15.699 1.00 91.06 214 GLY A C 1
ATOM 1639 O O . GLY A 1 214 ? -10.928 14.623 15.691 1.00 91.06 214 GLY A O 1
ATOM 1640 N N . ALA A 1 215 ? -8.715 14.744 15.407 1.00 91.88 215 ALA A N 1
ATOM 1641 C CA . ALA A 1 215 ? -8.712 16.173 15.092 1.00 91.88 215 ALA A CA 1
ATOM 1642 C C . ALA A 1 215 ? -9.481 16.527 13.799 1.00 91.88 215 ALA A C 1
ATOM 1644 O O . ALA A 1 215 ? -9.837 17.691 13.600 1.00 91.88 215 ALA A O 1
ATOM 1645 N N . MET A 1 216 ? -9.798 15.556 12.928 1.00 91.19 216 MET A N 1
ATOM 1646 C CA . MET A 1 216 ? -10.615 15.799 11.730 1.00 91.19 216 MET A CA 1
ATOM 1647 C C . MET A 1 216 ? -12.076 16.142 12.056 1.00 91.19 216 MET A C 1
ATOM 1649 O O . MET A 1 216 ? -12.735 16.775 11.226 1.00 91.19 216 MET A O 1
ATOM 1653 N N . PHE A 1 217 ? -12.574 15.777 13.246 1.00 86.31 217 PHE A N 1
ATOM 1654 C CA . PHE A 1 217 ? -13.912 16.160 13.719 1.00 86.31 217 PHE A CA 1
ATOM 1655 C C . PHE A 1 217 ? -14.005 17.640 14.117 1.00 86.31 217 PHE A C 1
ATOM 1657 O O . PHE A 1 217 ? -15.087 18.227 14.078 1.00 86.31 217 PHE A O 1
ATOM 1664 N N . GLY A 1 218 ? -12.873 18.237 14.501 1.00 79.31 218 GLY A N 1
ATOM 1665 C CA . GLY A 1 218 ? -12.779 19.592 15.030 1.00 79.31 218 GLY A CA 1
ATOM 1666 C C . GLY A 1 218 ? -12.771 20.699 13.971 1.00 79.31 218 GLY A C 1
ATOM 1667 O O . GLY A 1 218 ? -13.083 20.519 12.788 1.00 79.31 218 GLY A O 1
ATOM 1668 N N . ALA A 1 219 ? -12.402 21.907 14.406 1.00 77.00 219 ALA A N 1
ATOM 1669 C CA . ALA A 1 219 ? -12.349 23.071 13.531 1.00 77.00 219 ALA A CA 1
ATOM 1670 C C . ALA A 1 219 ? -11.293 22.905 12.424 1.00 77.00 219 ALA A C 1
ATOM 1672 O O . ALA A 1 219 ? -10.250 22.278 12.596 1.00 77.00 219 ALA A O 1
ATOM 1673 N N . LYS A 1 220 ? -11.514 23.548 11.267 1.00 74.56 220 LYS A N 1
ATOM 1674 C CA . LYS A 1 220 ? -10.610 23.418 10.107 1.00 74.56 220 LYS A CA 1
ATOM 1675 C C . LYS A 1 220 ? -9.149 23.773 10.387 1.00 74.56 220 LYS A C 1
ATOM 1677 O O . LYS A 1 220 ? -8.297 23.243 9.686 1.00 74.56 220 LYS A O 1
ATOM 1682 N N . ALA A 1 221 ? -8.895 24.642 11.363 1.00 69.19 221 ALA A N 1
ATOM 1683 C CA . ALA A 1 221 ? -7.565 25.116 11.734 1.00 69.19 221 ALA A CA 1
ATOM 1684 C C . ALA A 1 221 ? -6.764 24.134 12.608 1.00 69.19 221 ALA A C 1
ATOM 1686 O O . ALA A 1 221 ? -5.546 24.244 12.653 1.00 69.19 221 ALA A O 1
ATOM 1687 N N . GLU A 1 222 ? -7.430 23.198 13.286 1.00 68.94 222 GLU A N 1
ATOM 1688 C CA . GLU A 1 222 ? -6.797 22.226 14.196 1.00 68.94 222 GLU A CA 1
ATOM 1689 C C . GLU A 1 222 ? -6.493 20.890 13.498 1.00 68.94 222 GLU A C 1
ATOM 1691 O O . GLU A 1 222 ? -5.717 20.077 13.987 1.00 68.94 222 GLU A O 1
ATOM 1696 N N . ALA A 1 223 ? -7.092 20.684 12.326 1.00 83.44 223 ALA A N 1
ATOM 1697 C CA . ALA A 1 223 ? -6.993 19.471 11.534 1.00 83.44 223 ALA A CA 1
ATOM 1698 C C . ALA A 1 223 ? -5.730 19.466 10.647 1.00 83.44 223 ALA A C 1
ATOM 1700 O O . ALA A 1 223 ? -5.702 20.138 9.612 1.00 83.44 223 ALA A O 1
ATOM 1701 N N . ASP A 1 224 ? -4.725 18.661 11.007 1.00 92.50 224 ASP A N 1
ATOM 1702 C CA . ASP A 1 224 ? -3.587 18.340 10.133 1.00 92.50 224 ASP A CA 1
ATOM 1703 C C . ASP A 1 224 ? -3.923 17.154 9.210 1.00 92.50 224 ASP A C 1
ATOM 1705 O O . ASP A 1 224 ? -3.985 15.998 9.634 1.00 92.50 224 ASP A O 1
ATOM 1709 N N . VAL A 1 225 ? -4.148 17.456 7.928 1.00 92.75 225 VAL A N 1
ATOM 1710 C CA . VAL A 1 225 ? -4.539 16.466 6.911 1.00 92.75 225 VAL A CA 1
ATOM 1711 C C . VAL A 1 225 ? -3.403 15.500 6.587 1.00 92.75 225 VAL A C 1
ATOM 1713 O O . VAL A 1 225 ? -3.667 14.333 6.308 1.00 92.75 225 VAL A O 1
ATOM 1716 N N . ASP A 1 226 ? -2.149 15.957 6.624 1.00 93.81 226 ASP A N 1
ATOM 1717 C CA . ASP A 1 226 ? -1.014 15.074 6.365 1.00 93.81 226 ASP A CA 1
ATOM 1718 C C . ASP A 1 226 ? -0.862 14.076 7.509 1.00 93.81 226 ASP A C 1
ATOM 1720 O O . ASP A 1 226 ? -0.843 12.878 7.254 1.00 93.81 226 ASP A O 1
ATOM 1724 N N . ALA A 1 227 ? -0.867 14.538 8.762 1.00 94.19 227 ALA A N 1
ATOM 1725 C CA . ALA A 1 227 ? -0.762 13.653 9.922 1.00 94.19 227 ALA A CA 1
ATOM 1726 C C . ALA A 1 227 ? -1.890 12.604 9.962 1.00 94.19 227 ALA A C 1
ATOM 1728 O O . ALA A 1 227 ? -1.612 11.416 10.129 1.00 94.19 227 ALA A O 1
ATOM 1729 N N . ALA A 1 228 ? -3.140 13.013 9.713 1.00 94.69 228 ALA A N 1
ATOM 1730 C CA . ALA A 1 228 ? -4.273 12.088 9.642 1.00 94.69 228 ALA A CA 1
ATOM 1731 C C . ALA A 1 228 ? -4.136 11.073 8.494 1.00 94.69 228 ALA A C 1
ATOM 1733 O O . ALA A 1 228 ? -4.449 9.895 8.666 1.00 94.69 228 ALA A O 1
ATOM 1734 N N . ALA A 1 229 ? -3.618 11.489 7.334 1.00 94.50 229 ALA A N 1
ATOM 1735 C CA . ALA A 1 229 ? -3.326 10.565 6.243 1.00 94.50 229 ALA A CA 1
ATOM 1736 C C . ALA A 1 229 ? -2.245 9.544 6.623 1.00 94.50 229 ALA A C 1
ATOM 1738 O O . ALA A 1 229 ? -2.399 8.364 6.315 1.00 94.50 229 ALA A O 1
ATOM 1739 N N . LEU A 1 230 ? -1.177 9.962 7.315 1.00 93.94 230 LEU A N 1
ATOM 1740 C CA . LEU A 1 230 ? -0.124 9.044 7.764 1.00 93.94 230 LEU A CA 1
ATOM 1741 C C . LEU A 1 230 ? -0.654 8.023 8.780 1.00 93.94 230 LEU A C 1
ATOM 1743 O O . LEU A 1 230 ? -0.259 6.861 8.721 1.00 93.94 230 LEU A O 1
ATOM 1747 N N . GLU A 1 231 ? -1.558 8.427 9.676 1.00 95.00 231 GLU A N 1
ATOM 1748 C CA . GLU A 1 231 ? -2.227 7.521 10.619 1.00 95.00 231 GLU A CA 1
ATOM 1749 C C . GLU A 1 231 ? -3.071 6.465 9.892 1.00 95.00 231 GLU A C 1
ATOM 1751 O O . GLU A 1 231 ? -2.895 5.268 10.129 1.00 95.00 231 GLU A O 1
ATOM 1756 N N . VAL A 1 232 ? -3.917 6.881 8.943 1.00 93.88 232 VAL A N 1
ATOM 1757 C CA . VAL A 1 232 ? -4.733 5.961 8.128 1.00 93.88 232 VAL A CA 1
ATOM 1758 C C . VAL A 1 232 ? -3.858 5.024 7.289 1.00 93.88 232 VAL A C 1
ATOM 1760 O O . VAL A 1 232 ? -4.109 3.821 7.227 1.00 93.88 232 VAL A O 1
ATOM 1763 N N . MET A 1 233 ? -2.794 5.546 6.674 1.00 93.69 233 MET A N 1
ATOM 1764 C CA . MET A 1 233 ? -1.833 4.740 5.916 1.00 93.69 233 MET A CA 1
ATOM 1765 C C . MET A 1 233 ? -1.135 3.707 6.806 1.00 93.69 233 MET A C 1
ATOM 1767 O O . MET A 1 233 ? -0.996 2.552 6.402 1.00 93.69 233 MET A O 1
ATOM 1771 N N . ARG A 1 234 ? -0.742 4.091 8.026 1.00 92.69 234 ARG A N 1
ATOM 1772 C CA . ARG A 1 234 ? -0.121 3.186 9.000 1.00 92.69 234 ARG A CA 1
ATOM 1773 C C . ARG A 1 234 ? -1.057 2.036 9.362 1.00 92.69 234 ARG A C 1
ATOM 1775 O O . ARG A 1 234 ? -0.609 0.891 9.361 1.00 92.69 234 ARG A O 1
ATOM 1782 N N . LEU A 1 235 ? -2.336 2.319 9.625 1.00 91.81 235 LEU A N 1
ATOM 1783 C CA . LEU A 1 235 ? -3.347 1.281 9.869 1.00 91.81 235 LEU A CA 1
ATOM 1784 C C . LEU A 1 235 ? -3.494 0.334 8.672 1.00 91.81 235 LEU A C 1
ATOM 1786 O O . LEU A 1 235 ? -3.609 -0.874 8.854 1.00 91.81 235 LEU A O 1
ATOM 1790 N N . ALA A 1 236 ? -3.419 0.865 7.450 1.00 91.12 236 ALA A N 1
ATOM 1791 C CA . ALA A 1 236 ? -3.447 0.081 6.215 1.00 91.12 236 ALA A CA 1
ATOM 1792 C C . ALA A 1 236 ? -2.138 -0.691 5.920 1.00 91.12 236 ALA A C 1
ATOM 1794 O O . ALA A 1 236 ? -2.012 -1.313 4.863 1.00 91.12 236 ALA A O 1
ATOM 1795 N N . GLY A 1 237 ? -1.147 -0.648 6.820 1.00 89.31 237 GLY A N 1
ATOM 1796 C CA . GLY A 1 237 ? 0.141 -1.335 6.673 1.00 89.31 237 GLY A CA 1
ATOM 1797 C C . GLY A 1 237 ? 1.137 -0.637 5.739 1.00 89.31 237 GLY A C 1
ATOM 1798 O O . GLY A 1 237 ? 2.139 -1.242 5.345 1.00 89.31 237 GLY A O 1
ATOM 1799 N N . LEU A 1 238 ? 0.879 0.625 5.384 1.00 90.50 238 LEU A N 1
ATOM 1800 C CA . LEU A 1 238 ? 1.698 1.431 4.486 1.00 90.50 238 LEU A CA 1
ATOM 1801 C C . LEU A 1 238 ? 2.598 2.404 5.243 1.00 90.50 238 LEU A C 1
ATOM 1803 O O . LEU A 1 238 ? 2.192 3.065 6.197 1.00 90.50 238 LEU A O 1
ATOM 1807 N N . THR A 1 239 ? 3.818 2.572 4.744 1.00 90.56 239 THR A N 1
ATOM 1808 C CA . THR A 1 239 ? 4.695 3.673 5.151 1.00 90.56 239 THR A CA 1
ATOM 1809 C C . THR A 1 239 ? 4.588 4.847 4.173 1.00 90.56 239 THR A C 1
ATOM 1811 O O . THR A 1 239 ? 4.339 4.639 2.982 1.00 90.56 239 THR A O 1
ATOM 1814 N N . PRO A 1 240 ? 4.880 6.084 4.615 1.00 83.50 240 PRO A N 1
ATOM 1815 C CA . PRO A 1 240 ? 4.866 7.257 3.735 1.00 83.50 240 PRO A CA 1
ATOM 1816 C C . PRO A 1 240 ? 5.890 7.182 2.592 1.00 83.50 240 PRO A C 1
ATOM 1818 O O . PRO A 1 240 ? 5.737 7.845 1.574 1.00 83.50 240 PRO A O 1
ATOM 1821 N N . GLY A 1 241 ? 6.945 6.378 2.763 1.00 82.88 241 GLY A N 1
ATOM 1822 C CA . GLY A 1 241 ? 8.023 6.202 1.788 1.00 82.88 241 GLY A CA 1
ATOM 1823 C C . GLY A 1 241 ? 7.802 5.064 0.790 1.00 82.88 241 GLY A C 1
ATOM 1824 O O . GLY A 1 241 ? 8.781 4.587 0.226 1.00 82.88 241 GLY A O 1
ATOM 1825 N N . GLY A 1 242 ? 6.569 4.570 0.626 1.00 83.88 242 GLY A N 1
ATOM 1826 C CA . GLY A 1 242 ? 6.250 3.537 -0.370 1.00 83.88 242 GLY A CA 1
ATOM 1827 C C . GLY A 1 242 ? 6.673 2.115 0.016 1.00 83.88 242 GLY A C 1
ATOM 1828 O O . GLY A 1 242 ? 6.720 1.226 -0.831 1.00 83.88 242 GLY A O 1
ATOM 1829 N N . LYS A 1 243 ? 6.995 1.877 1.292 1.00 91.69 243 LYS A N 1
ATOM 1830 C CA . LYS A 1 243 ? 7.246 0.530 1.828 1.00 91.69 243 LYS A CA 1
ATOM 1831 C C . LYS A 1 243 ? 6.024 -0.021 2.547 1.00 91.69 243 LYS A C 1
ATOM 1833 O O . LYS A 1 243 ? 5.242 0.751 3.101 1.00 91.69 243 LYS A O 1
ATOM 1838 N N . VAL A 1 244 ? 5.925 -1.343 2.598 1.00 93.12 244 VAL A N 1
ATOM 1839 C CA . VAL A 1 244 ? 4.785 -2.085 3.147 1.00 93.12 244 VAL A CA 1
ATOM 1840 C C . VAL A 1 244 ? 5.282 -3.236 4.010 1.00 93.12 244 VAL A C 1
ATOM 1842 O O . VAL A 1 244 ? 6.298 -3.858 3.689 1.00 93.12 244 VAL A O 1
ATOM 1845 N N . TRP A 1 245 ? 4.568 -3.551 5.089 1.00 92.06 245 TRP A N 1
ATOM 1846 C CA . TRP A 1 245 ? 4.775 -4.816 5.796 1.00 92.06 245 TRP A CA 1
ATOM 1847 C C . TRP A 1 245 ? 4.103 -5.952 5.033 1.00 92.06 245 TRP A C 1
ATOM 1849 O O . TRP A 1 245 ? 2.880 -6.042 4.975 1.00 92.06 245 TRP A O 1
ATOM 1859 N N . LEU A 1 246 ? 4.925 -6.808 4.434 1.00 94.75 246 LEU A N 1
ATOM 1860 C CA . LEU A 1 246 ? 4.460 -8.014 3.762 1.00 94.75 246 LEU A CA 1
ATOM 1861 C C . LEU A 1 246 ? 4.260 -9.150 4.775 1.00 94.75 246 LEU A C 1
ATOM 1863 O O . LEU A 1 246 ? 4.859 -9.153 5.857 1.00 94.75 246 LEU A O 1
ATOM 1867 N N . ARG A 1 247 ? 3.459 -10.141 4.393 1.00 94.94 247 ARG A N 1
ATOM 1868 C CA . ARG A 1 247 ? 3.346 -11.429 5.085 1.00 94.94 247 ARG A CA 1
ATOM 1869 C C . ARG A 1 247 ? 3.986 -12.515 4.238 1.00 94.94 247 ARG A C 1
ATOM 1871 O O . ARG A 1 247 ? 3.810 -12.523 3.024 1.00 94.94 247 ARG A O 1
ATOM 1878 N N . ASP A 1 248 ? 4.751 -13.403 4.853 1.00 96.44 248 ASP A N 1
ATOM 1879 C CA . ASP A 1 248 ? 5.298 -14.567 4.161 1.00 96.44 248 ASP A CA 1
ATOM 1880 C C . ASP A 1 248 ? 4.170 -15.561 3.852 1.00 96.44 248 ASP A C 1
ATOM 1882 O O . ASP A 1 248 ? 3.434 -15.960 4.751 1.00 96.44 248 ASP A O 1
ATOM 1886 N N . GLY A 1 249 ? 4.039 -15.969 2.588 1.00 95.38 249 GLY A N 1
ATOM 1887 C CA . GLY A 1 249 ? 3.005 -16.909 2.151 1.00 95.38 249 GLY A CA 1
ATOM 1888 C C . GLY A 1 249 ? 3.128 -18.301 2.772 1.00 95.38 249 GLY A C 1
ATOM 1889 O O . GLY A 1 249 ? 2.130 -18.990 2.961 1.00 95.38 249 GLY A O 1
ATOM 1890 N N . ARG A 1 250 ? 4.339 -18.696 3.186 1.00 94.81 250 ARG A N 1
ATOM 1891 C CA . ARG A 1 250 ? 4.584 -20.023 3.772 1.00 94.81 250 ARG A CA 1
ATOM 1892 C C . ARG A 1 250 ? 4.273 -20.106 5.254 1.00 94.81 250 ARG A C 1
ATOM 1894 O O . ARG A 1 250 ? 3.661 -21.070 5.703 1.00 94.81 250 ARG A O 1
ATOM 1901 N N . SER A 1 251 ? 4.771 -19.141 6.020 1.00 95.50 251 SER A N 1
ATOM 1902 C CA . SER A 1 251 ? 4.611 -19.118 7.478 1.00 95.50 251 SER A CA 1
ATOM 1903 C C . SER A 1 251 ? 3.381 -18.332 7.932 1.00 95.50 251 SER A C 1
ATOM 1905 O O . SER A 1 251 ? 2.887 -18.556 9.032 1.00 95.50 251 SER A O 1
ATOM 1907 N N . GLY A 1 252 ? 2.888 -17.403 7.109 1.00 93.00 252 GLY A N 1
ATOM 1908 C CA . GLY A 1 252 ? 1.877 -16.417 7.489 1.00 93.00 252 GLY A CA 1
ATOM 1909 C C . GLY A 1 252 ? 2.419 -15.284 8.368 1.00 93.00 252 GLY A C 1
ATOM 1910 O O . GLY A 1 252 ? 1.686 -14.339 8.671 1.00 93.00 252 GLY A O 1
ATOM 1911 N N . GLU A 1 253 ? 3.689 -15.344 8.779 1.00 94.88 253 GLU A N 1
ATOM 1912 C CA . GLU A 1 253 ? 4.299 -14.339 9.642 1.00 94.88 253 GLU A CA 1
ATOM 1913 C C . GLU A 1 253 ? 4.567 -13.039 8.880 1.00 94.88 253 GLU A C 1
ATOM 1915 O O . GLU A 1 253 ? 4.834 -13.015 7.677 1.00 94.88 253 GLU A O 1
ATOM 1920 N N . THR A 1 254 ? 4.504 -11.918 9.597 1.00 94.12 254 THR A N 1
ATOM 1921 C CA . THR A 1 254 ? 4.837 -10.610 9.024 1.00 94.12 254 THR A CA 1
ATOM 1922 C C . THR A 1 254 ? 6.353 -10.437 8.991 1.00 94.12 254 THR A C 1
ATOM 1924 O O . THR A 1 254 ? 7.038 -10.764 9.960 1.00 94.12 254 THR A O 1
ATOM 1927 N N . PHE A 1 255 ? 6.895 -9.887 7.900 1.00 93.94 255 PHE A N 1
ATOM 1928 C CA . PHE A 1 255 ? 8.325 -9.580 7.836 1.00 93.94 255 PHE A CA 1
ATOM 1929 C C . PHE A 1 255 ? 8.728 -8.585 8.933 1.00 93.94 255 PHE A C 1
ATOM 1931 O O . PHE A 1 255 ? 8.002 -7.643 9.252 1.00 93.94 255 PHE A O 1
ATOM 1938 N N . SER A 1 256 ? 9.938 -8.748 9.472 1.00 93.88 256 SER A N 1
ATOM 1939 C CA . SER A 1 256 ? 10.462 -7.904 10.557 1.00 93.88 256 SER A CA 1
ATOM 1940 C C . SER A 1 256 ? 10.678 -6.441 10.162 1.00 93.88 256 SER A C 1
ATOM 1942 O O . SER A 1 256 ? 10.785 -5.569 11.020 1.00 93.88 256 SER A O 1
ATOM 1944 N N . SER A 1 257 ? 10.785 -6.151 8.866 1.00 92.69 257 SER A N 1
ATOM 1945 C CA . SER A 1 257 ? 10.996 -4.809 8.331 1.00 92.69 257 SER A CA 1
ATOM 1946 C C . SER A 1 257 ? 10.129 -4.585 7.096 1.00 92.69 257 SER A C 1
ATOM 1948 O O . SER A 1 257 ? 9.932 -5.522 6.318 1.00 92.69 257 SER A O 1
ATOM 1950 N N . PRO A 1 258 ? 9.644 -3.351 6.874 1.00 93.06 258 PRO A N 1
ATOM 1951 C CA . PRO A 1 258 ? 8.842 -3.041 5.705 1.00 93.06 258 PRO A CA 1
ATOM 1952 C C . PRO A 1 258 ? 9.698 -3.097 4.434 1.00 93.06 258 PRO A C 1
ATOM 195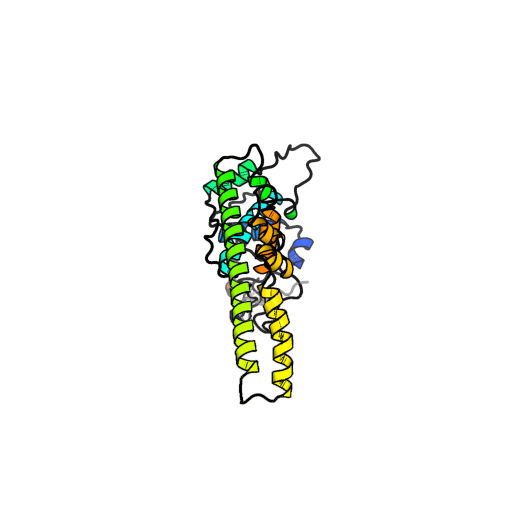4 O O . PRO A 1 258 ? 10.850 -2.646 4.404 1.00 93.06 258 PRO A O 1
ATOM 1957 N N . VAL A 1 259 ? 9.109 -3.627 3.369 1.00 94.25 259 VAL A N 1
ATOM 1958 C CA . VAL A 1 259 ? 9.752 -3.871 2.076 1.00 94.25 259 VAL A CA 1
ATOM 1959 C C . VAL A 1 259 ? 9.220 -2.872 1.055 1.00 94.25 259 VAL A C 1
ATOM 1961 O O . VAL A 1 259 ? 8.047 -2.511 1.085 1.00 94.25 259 VAL A O 1
ATOM 1964 N N . THR A 1 260 ? 10.079 -2.396 0.154 1.00 93.81 260 THR A N 1
ATOM 1965 C CA . THR A 1 260 ? 9.636 -1.580 -0.983 1.00 93.81 260 THR A CA 1
ATOM 1966 C C . THR A 1 260 ? 8.825 -2.447 -1.936 1.00 93.81 260 THR A C 1
ATOM 1968 O O . THR A 1 260 ? 9.337 -3.442 -2.448 1.00 93.81 260 THR A O 1
ATOM 1971 N N . VAL A 1 261 ? 7.584 -2.042 -2.184 1.00 93.44 261 VAL A N 1
ATOM 1972 C CA . VAL A 1 261 ? 6.698 -2.672 -3.162 1.00 93.44 261 VAL A CA 1
ATOM 1973 C C . VAL A 1 261 ? 6.301 -1.623 -4.185 1.00 93.44 261 VAL A C 1
ATOM 1975 O O . VAL A 1 261 ? 6.209 -0.436 -3.876 1.00 93.44 261 VAL A O 1
ATOM 1978 N N . GLY A 1 262 ? 6.093 -2.058 -5.418 1.00 94.06 262 GLY A N 1
ATOM 1979 C CA . GLY A 1 262 ? 5.535 -1.203 -6.438 1.00 94.06 262 GLY A CA 1
ATOM 1980 C C . GLY A 1 262 ? 5.518 -1.858 -7.799 1.00 94.06 262 GLY A C 1
ATOM 1981 O O . GLY A 1 262 ? 5.637 -3.076 -7.912 1.00 94.06 262 GLY A O 1
ATOM 1982 N N . GLU A 1 263 ? 5.384 -1.034 -8.827 1.00 93.88 263 GLU A N 1
ATOM 1983 C CA . GLU A 1 263 ? 5.276 -1.496 -10.206 1.00 93.88 263 GLU A CA 1
ATOM 1984 C C . GLU A 1 263 ? 6.509 -1.078 -10.986 1.00 93.88 263 GLU A C 1
ATOM 1986 O O . GLU A 1 263 ? 6.868 0.097 -11.022 1.00 93.88 263 GLU A O 1
ATOM 1991 N N . VAL A 1 264 ? 7.142 -2.047 -11.636 1.00 92.38 264 VAL A N 1
ATOM 1992 C CA . VAL A 1 264 ? 8.322 -1.826 -12.470 1.00 92.38 264 VAL A CA 1
ATOM 1993 C C . VAL A 1 264 ? 8.067 -2.378 -13.862 1.00 92.38 264 VAL A C 1
ATOM 1995 O O . VAL A 1 264 ? 7.491 -3.456 -14.024 1.00 92.38 264 VAL A O 1
ATOM 1998 N N . TYR A 1 265 ? 8.511 -1.656 -14.888 1.00 91.94 265 TYR A N 1
ATOM 1999 C CA . TYR A 1 265 ? 8.357 -2.120 -16.256 1.00 91.94 265 TYR A CA 1
ATOM 2000 C C . TYR A 1 265 ? 9.461 -3.126 -16.611 1.00 91.94 265 TYR A C 1
ATOM 2002 O O . TYR A 1 265 ? 10.638 -2.785 -16.743 1.00 91.94 265 TYR A O 1
ATOM 2010 N N . VAL A 1 266 ? 9.089 -4.399 -16.776 1.00 93.19 266 VAL A N 1
ATOM 2011 C CA . VAL A 1 266 ? 10.033 -5.487 -17.075 1.00 93.19 266 VAL A CA 1
ATOM 2012 C C . VAL A 1 266 ? 9.939 -5.906 -18.539 1.00 93.19 266 VAL A C 1
ATOM 2014 O O . VAL A 1 266 ? 8.865 -6.194 -19.060 1.00 93.19 266 VAL A O 1
ATOM 2017 N N . LEU A 1 267 ? 11.094 -6.017 -19.200 1.00 94.69 267 LEU A N 1
ATOM 2018 C CA . LEU A 1 267 ? 11.208 -6.531 -20.564 1.00 94.69 267 LEU A CA 1
ATOM 2019 C C . LEU A 1 267 ? 11.790 -7.947 -20.583 1.00 94.69 267 LEU A C 1
ATOM 2021 O O . LEU A 1 267 ? 12.815 -8.235 -19.961 1.00 94.69 267 LEU A O 1
ATOM 2025 N N . LYS A 1 268 ? 11.180 -8.822 -21.386 1.00 95.94 268 LYS A N 1
ATOM 2026 C CA . LYS A 1 268 ? 11.751 -10.125 -21.738 1.00 95.94 268 LYS A CA 1
ATOM 2027 C C . LYS A 1 268 ? 12.696 -9.959 -22.928 1.00 95.94 268 LYS A C 1
ATOM 2029 O O . LYS A 1 268 ? 12.262 -9.675 -24.040 1.00 95.94 268 LYS A O 1
ATOM 2034 N N . LEU A 1 269 ? 13.992 -10.156 -22.696 1.00 96.19 269 LEU A N 1
ATOM 2035 C CA . LEU A 1 269 ? 15.004 -10.111 -23.755 1.00 96.19 269 LEU A CA 1
ATOM 2036 C C . LEU A 1 269 ? 14.964 -11.378 -24.625 1.00 96.19 269 LEU A C 1
ATOM 2038 O O . LEU A 1 269 ? 14.558 -12.445 -24.165 1.00 96.19 269 LEU A O 1
ATOM 2042 N N . SER A 1 270 ? 15.469 -11.283 -25.858 1.00 96.19 270 SER A N 1
ATOM 2043 C CA . SER A 1 270 ? 15.536 -12.392 -26.832 1.00 96.19 270 SER A CA 1
ATOM 2044 C C . SER A 1 270 ? 16.498 -13.522 -26.444 1.00 96.19 270 SER A C 1
ATOM 2046 O O . SER A 1 270 ? 16.581 -14.541 -27.119 1.00 96.19 270 SER A O 1
ATOM 2048 N N . HIS A 1 271 ? 17.242 -13.368 -25.351 1.00 94.88 271 HIS A N 1
ATOM 2049 C CA . HIS A 1 271 ? 18.169 -14.369 -24.842 1.00 94.88 271 HIS A CA 1
ATOM 2050 C C . HIS A 1 271 ? 17.439 -15.500 -24.105 1.00 94.88 271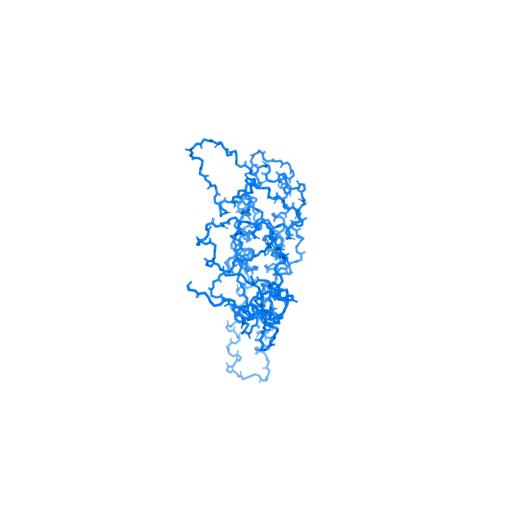 HIS A C 1
ATOM 2052 O O . HIS A 1 271 ? 17.462 -15.556 -22.873 1.00 94.88 271 HIS A O 1
ATOM 2058 N N . LEU A 1 272 ? 16.822 -16.410 -24.859 1.00 95.56 272 LEU A N 1
ATOM 2059 C CA . LEU A 1 272 ? 16.117 -17.568 -24.315 1.00 95.56 272 LEU A CA 1
ATOM 2060 C C . LEU A 1 272 ? 17.078 -18.708 -23.970 1.00 95.56 272 LEU A C 1
ATOM 2062 O O . LEU A 1 272 ? 18.115 -18.899 -24.606 1.00 95.56 272 LEU A O 1
ATOM 2066 N N . VAL A 1 273 ? 16.735 -19.461 -22.925 1.00 94.12 273 VAL A N 1
ATOM 2067 C CA . VAL A 1 273 ? 17.536 -20.606 -22.474 1.00 94.12 273 VAL A CA 1
ATOM 2068 C C . VAL A 1 273 ? 17.516 -21.745 -23.495 1.00 94.12 273 VAL A C 1
ATOM 2070 O O . VAL A 1 273 ? 18.548 -22.367 -23.718 1.00 94.12 273 VAL A O 1
ATOM 2073 N N . ASP A 1 274 ? 16.385 -21.953 -24.168 1.00 92.81 274 ASP A N 1
ATOM 2074 C CA . ASP A 1 274 ? 16.192 -23.014 -25.164 1.00 92.81 274 ASP A CA 1
ATOM 2075 C C . ASP A 1 274 ? 17.166 -22.880 -26.349 1.00 92.81 274 ASP A C 1
ATOM 2077 O O . ASP A 1 274 ? 17.826 -23.833 -26.776 1.00 92.81 274 ASP A O 1
ATOM 2081 N N . ASP A 1 275 ? 17.402 -21.640 -26.783 1.00 91.62 275 ASP A N 1
ATOM 2082 C CA . ASP A 1 275 ? 18.379 -21.338 -27.829 1.00 91.62 275 ASP A CA 1
ATOM 2083 C C . ASP A 1 275 ? 19.820 -21.587 -27.364 1.00 91.62 275 ASP A C 1
ATOM 2085 O O . ASP A 1 275 ? 20.676 -21.971 -28.166 1.00 91.62 275 ASP A O 1
ATOM 2089 N N . LYS A 1 276 ? 20.089 -21.429 -26.062 1.00 91.06 276 LYS A N 1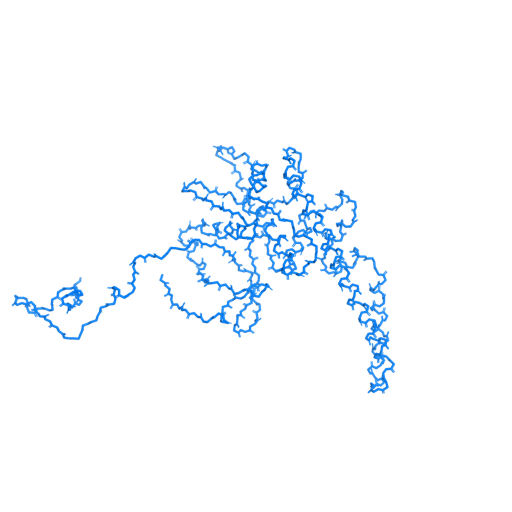
ATOM 2090 C CA . LYS A 1 276 ? 21.434 -21.466 -25.469 1.00 91.06 276 LYS A CA 1
ATOM 2091 C C . LYS A 1 276 ? 21.851 -22.825 -24.915 1.00 91.06 276 LYS A C 1
ATOM 2093 O O . LYS A 1 276 ? 23.052 -23.063 -24.801 1.00 91.06 276 LYS A O 1
ATOM 2098 N N . ILE A 1 277 ? 20.914 -23.709 -24.571 1.00 92.38 277 ILE A N 1
ATOM 2099 C CA . ILE A 1 277 ? 21.252 -25.062 -24.121 1.00 92.38 277 ILE A CA 1
ATOM 2100 C C . ILE A 1 277 ? 21.875 -25.820 -25.292 1.00 92.38 277 ILE A C 1
ATOM 2102 O O . ILE A 1 277 ? 21.309 -25.901 -26.387 1.00 92.38 277 ILE A O 1
ATOM 2106 N N . HIS A 1 278 ? 23.062 -26.366 -25.045 1.00 92.50 278 HIS A N 1
ATOM 2107 C CA . HIS A 1 278 ? 23.779 -27.229 -25.969 1.00 92.50 278 HIS A CA 1
ATOM 2108 C C . HIS A 1 278 ? 24.574 -28.264 -25.182 1.00 92.50 278 HIS A C 1
ATOM 2110 O O . HIS A 1 278 ? 25.346 -27.916 -24.289 1.00 92.50 278 HIS A O 1
ATOM 2116 N N . ALA A 1 279 ? 24.384 -29.534 -25.521 1.00 91.94 279 ALA A N 1
ATOM 2117 C CA . ALA A 1 279 ? 25.107 -30.649 -24.935 1.00 91.94 279 ALA A CA 1
ATOM 2118 C C . ALA A 1 279 ? 25.489 -31.630 -26.042 1.00 91.94 279 ALA A C 1
ATOM 2120 O O . ALA A 1 279 ? 24.731 -31.850 -26.987 1.00 91.94 279 ALA A O 1
ATOM 2121 N N . ARG A 1 280 ? 26.677 -32.222 -25.920 1.00 89.44 280 ARG A N 1
ATOM 2122 C CA . ARG A 1 280 ? 27.224 -33.173 -26.888 1.00 89.44 280 ARG A CA 1
ATOM 2123 C C . ARG A 1 280 ? 27.843 -34.347 -26.145 1.00 89.44 280 ARG A C 1
ATOM 2125 O O . ARG A 1 280 ? 28.730 -34.137 -25.326 1.00 89.44 280 ARG A O 1
ATOM 2132 N N . SER A 1 281 ? 27.409 -35.561 -26.477 1.00 91.50 281 SER A N 1
ATOM 2133 C CA . SER A 1 281 ? 28.073 -36.803 -26.069 1.00 91.50 281 SER A CA 1
ATOM 2134 C C . SER A 1 281 ? 29.112 -37.224 -27.116 1.00 91.50 281 SER A C 1
ATOM 2136 O O . SER A 1 281 ? 30.310 -37.139 -26.870 1.00 91.50 281 SER A O 1
ATOM 2138 N N . ILE A 1 282 ? 28.668 -37.598 -28.319 1.00 89.12 282 ILE A N 1
ATOM 2139 C CA . ILE A 1 282 ? 29.494 -37.952 -29.487 1.00 89.12 282 ILE A CA 1
ATOM 2140 C C . ILE A 1 282 ? 28.890 -37.260 -30.716 1.00 89.12 282 ILE A C 1
ATOM 2142 O O . ILE A 1 282 ? 27.683 -37.045 -30.774 1.00 89.12 282 ILE A O 1
ATOM 2146 N N . GLY A 1 283 ? 29.706 -36.879 -31.699 1.00 89.69 283 GLY A N 1
ATOM 2147 C CA . GLY A 1 283 ? 29.218 -36.205 -32.901 1.00 89.69 283 GLY A CA 1
ATOM 2148 C C . GLY A 1 283 ? 30.256 -36.161 -34.020 1.00 89.69 283 GLY A C 1
ATOM 2149 O O . GLY A 1 283 ? 31.309 -36.780 -33.892 1.00 89.69 283 GLY A O 1
ATOM 2150 N N . PRO A 1 284 ? 29.997 -35.411 -35.099 1.00 90.31 284 PRO A N 1
ATOM 2151 C CA . PRO A 1 284 ? 30.905 -35.307 -36.235 1.00 90.31 284 PRO A CA 1
ATOM 2152 C C . PRO A 1 284 ? 32.230 -34.628 -35.859 1.00 90.31 284 PRO A C 1
ATOM 2154 O O . PRO A 1 284 ? 32.288 -33.779 -34.958 1.00 90.31 284 PRO A O 1
ATOM 2157 N N . TYR A 1 285 ? 33.285 -35.012 -36.575 1.00 93.12 285 TYR A N 1
ATOM 2158 C CA . TYR A 1 285 ? 34.646 -34.506 -36.423 1.00 93.12 285 TYR A CA 1
ATOM 2159 C C . TYR A 1 285 ? 35.109 -33.845 -37.721 1.00 93.12 285 TYR A C 1
ATOM 2161 O O . TYR A 1 285 ? 34.717 -34.237 -38.820 1.00 93.12 285 TYR A O 1
ATOM 2169 N N . SER A 1 286 ? 35.956 -32.834 -37.585 1.00 91.69 286 SER A N 1
ATOM 2170 C CA . SER A 1 286 ? 36.665 -32.211 -38.694 1.00 91.69 286 SER A CA 1
ATOM 2171 C C . SER A 1 286 ? 37.631 -33.213 -39.321 1.00 91.69 286 SER A C 1
ATOM 2173 O O . SER A 1 286 ? 38.441 -33.816 -38.619 1.00 91.69 286 SER A O 1
ATOM 2175 N N . LEU A 1 287 ? 37.594 -33.349 -40.648 1.00 91.44 287 LEU A N 1
ATOM 2176 C CA . LEU A 1 287 ? 38.491 -34.247 -41.384 1.00 91.44 287 LEU A CA 1
ATOM 2177 C C . LEU A 1 287 ? 39.968 -33.855 -41.241 1.00 91.44 287 LEU A C 1
ATOM 2179 O O . LEU A 1 287 ? 40.835 -34.724 -41.258 1.00 91.44 287 LEU A O 1
ATOM 2183 N N . VAL A 1 288 ? 40.248 -32.558 -41.086 1.00 93.62 288 VAL A N 1
ATOM 2184 C CA . VAL A 1 288 ? 41.616 -32.023 -41.044 1.00 93.62 288 VAL A CA 1
ATOM 2185 C C . VAL A 1 288 ? 42.211 -32.153 -39.647 1.00 93.62 288 VAL A C 1
ATOM 2187 O O . VAL A 1 288 ? 43.292 -32.704 -39.481 1.00 93.62 288 VAL A O 1
ATOM 2190 N N . THR A 1 289 ? 41.509 -31.643 -38.633 1.00 91.19 289 THR A N 1
ATOM 2191 C CA . THR A 1 289 ? 42.045 -31.561 -37.266 1.00 91.19 289 THR A CA 1
ATOM 2192 C C . THR A 1 289 ? 41.689 -32.767 -36.410 1.00 91.19 289 THR A C 1
ATOM 2194 O O . THR A 1 289 ? 42.209 -32.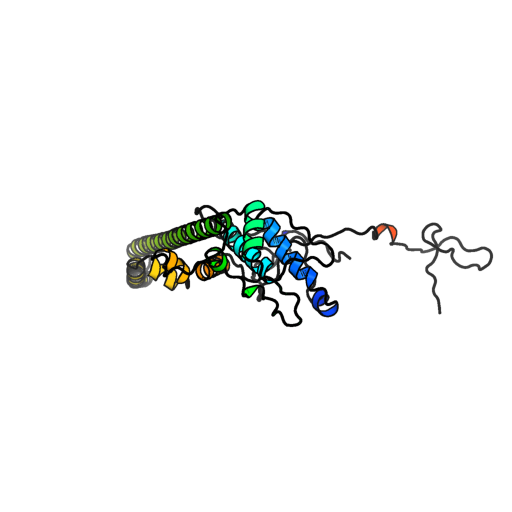884 -35.305 1.00 91.19 289 THR A O 1
ATOM 2197 N N . GLN A 1 290 ? 40.783 -33.636 -36.878 1.00 92.25 290 GLN A N 1
ATOM 2198 C CA . GLN A 1 290 ? 40.208 -34.735 -36.091 1.00 92.25 290 GLN A CA 1
ATOM 2199 C C . GLN A 1 290 ? 39.625 -34.255 -34.750 1.00 92.25 290 GLN A C 1
ATOM 2201 O O . GLN A 1 290 ? 39.516 -35.006 -33.784 1.00 92.25 290 GLN A O 1
ATOM 2206 N N . GLN A 1 291 ? 39.226 -32.982 -34.688 1.00 90.88 291 GLN A N 1
ATOM 2207 C CA . GLN A 1 291 ? 38.556 -32.380 -33.543 1.00 90.88 291 GLN A CA 1
ATOM 2208 C C . GLN A 1 291 ? 37.045 -32.337 -33.780 1.00 90.88 291 GLN A C 1
ATOM 2210 O O . GLN A 1 291 ? 36.605 -32.297 -34.931 1.00 90.88 291 GLN A O 1
ATOM 2215 N N . PRO A 1 292 ? 36.233 -32.318 -32.714 1.00 92.25 292 PRO A N 1
ATOM 2216 C CA . PRO A 1 292 ? 34.814 -31.997 -32.805 1.00 92.25 292 PRO A CA 1
ATOM 2217 C C . PRO A 1 292 ? 34.529 -30.776 -33.688 1.00 92.25 292 PRO A C 1
ATOM 2219 O O . PRO A 1 292 ? 35.250 -29.783 -33.602 1.00 92.25 292 PRO A O 1
ATOM 2222 N N . LEU A 1 293 ? 33.459 -30.822 -34.492 1.00 91.62 293 LEU A N 1
ATOM 2223 C CA . LEU A 1 293 ? 32.972 -29.624 -35.193 1.00 91.62 293 LEU A CA 1
ATOM 2224 C C . LEU A 1 293 ? 32.595 -28.509 -34.199 1.00 91.62 293 LEU A C 1
ATOM 2226 O O . LEU A 1 293 ? 32.465 -28.756 -33.000 1.00 91.62 293 LEU A O 1
ATOM 2230 N N . ALA A 1 294 ? 32.421 -27.278 -34.683 1.00 87.31 294 ALA A N 1
ATOM 2231 C CA . ALA A 1 294 ? 32.079 -26.121 -33.856 1.00 87.31 294 ALA A CA 1
ATOM 2232 C C . ALA A 1 294 ? 30.597 -25.734 -33.995 1.00 87.31 294 ALA A C 1
ATOM 2234 O O . ALA A 1 294 ? 30.011 -25.824 -35.070 1.00 87.31 294 ALA A O 1
ATOM 2235 N N . GLY A 1 295 ? 30.009 -25.233 -32.905 1.00 87.06 295 GLY A N 1
ATOM 2236 C CA . GLY A 1 295 ? 28.665 -24.649 -32.900 1.00 87.06 295 GLY A CA 1
ATOM 2237 C C . GLY A 1 295 ? 27.511 -25.652 -32.761 1.00 87.06 295 GLY A C 1
ATOM 2238 O O . GLY A 1 295 ? 27.600 -26.817 -33.150 1.00 87.06 295 GLY A O 1
ATOM 2239 N N . LYS A 1 296 ? 26.389 -25.170 -32.209 1.00 88.50 296 LYS A N 1
ATOM 2240 C CA . LYS A 1 296 ? 25.178 -25.966 -31.929 1.00 88.50 296 LYS A CA 1
ATOM 2241 C C . LYS A 1 296 ? 24.584 -26.604 -33.190 1.00 88.50 296 LYS A C 1
ATOM 2243 O O . LYS A 1 296 ? 24.245 -27.782 -33.170 1.00 88.50 296 LYS A O 1
ATOM 2248 N N . ALA A 1 297 ? 24.535 -25.862 -34.299 1.00 88.69 297 ALA A N 1
ATOM 2249 C CA . ALA A 1 297 ? 23.948 -26.323 -35.562 1.00 88.69 297 ALA A CA 1
ATOM 2250 C C . ALA A 1 297 ? 24.639 -27.567 -36.155 1.00 88.69 297 ALA A C 1
ATOM 2252 O O . ALA A 1 297 ? 24.001 -28.344 -36.855 1.00 88.69 297 ALA A O 1
ATOM 2253 N N . GLN A 1 298 ? 25.927 -27.770 -35.862 1.00 88.06 298 GLN A N 1
ATOM 2254 C CA . GLN A 1 298 ? 26.707 -28.916 -36.344 1.00 88.06 298 GLN A CA 1
ATOM 2255 C C . GLN A 1 298 ? 26.910 -29.989 -35.267 1.00 88.06 298 GLN A C 1
ATOM 2257 O O . GLN A 1 298 ? 27.770 -30.856 -35.412 1.00 88.06 298 GLN A O 1
ATOM 2262 N N . PHE A 1 299 ? 26.158 -29.912 -34.163 1.00 87.81 299 PHE A N 1
ATOM 2263 C CA . PHE A 1 299 ? 26.358 -30.761 -32.989 1.00 87.81 299 PHE A CA 1
ATOM 2264 C C . PHE A 1 299 ? 27.820 -30.728 -32.499 1.00 87.81 299 PHE A C 1
ATOM 2266 O O . PHE A 1 299 ? 28.441 -31.755 -32.206 1.00 87.81 299 PHE A O 1
ATOM 2273 N N . GLY A 1 300 ? 28.394 -29.521 -32.492 1.00 90.62 300 GLY A N 1
ATOM 2274 C CA . GLY A 1 300 ? 29.804 -29.270 -32.233 1.00 90.62 300 GLY A CA 1
ATOM 2275 C C . GLY A 1 300 ? 30.203 -29.324 -30.758 1.00 90.62 300 GLY A C 1
ATOM 2276 O O . GLY A 1 300 ? 29.360 -29.224 -29.871 1.00 90.62 300 GLY A O 1
ATOM 2277 N N . GLY A 1 301 ? 31.488 -29.527 -30.470 1.00 89.81 301 GLY A N 1
ATOM 2278 C CA . GLY A 1 301 ? 32.020 -29.567 -29.102 1.00 89.81 301 GLY A CA 1
ATOM 2279 C C . GLY A 1 301 ? 32.259 -28.176 -28.509 1.00 89.81 301 GLY A C 1
ATOM 2280 O O . GLY A 1 301 ? 32.410 -27.196 -29.239 1.00 89.81 301 GLY A O 1
ATOM 2281 N N . GLN A 1 302 ? 32.328 -28.093 -27.177 1.00 91.19 302 GLN A N 1
ATOM 2282 C CA . GLN A 1 302 ? 32.809 -26.886 -26.506 1.00 91.19 302 GLN A CA 1
ATOM 2283 C C . GLN A 1 302 ? 34.318 -26.760 -26.729 1.00 91.19 302 GLN A C 1
ATOM 2285 O O . GLN A 1 302 ? 35.062 -27.728 -26.558 1.00 91.19 302 GLN A O 1
ATOM 2290 N N . ARG A 1 303 ? 34.780 -25.563 -27.094 1.00 90.31 303 ARG A N 1
ATOM 2291 C CA . ARG A 1 303 ? 36.214 -25.294 -27.198 1.00 90.31 303 ARG A CA 1
ATOM 2292 C C . ARG A 1 303 ? 36.817 -25.246 -25.795 1.00 90.31 303 ARG A C 1
ATOM 2294 O O . ARG A 1 303 ? 36.423 -24.400 -24.996 1.00 90.31 303 ARG A O 1
ATOM 2301 N N . PHE A 1 304 ? 37.774 -26.128 -25.531 1.00 90.44 304 PHE A N 1
ATOM 2302 C CA . PHE A 1 304 ? 38.640 -26.064 -24.358 1.00 90.44 304 PHE A CA 1
ATOM 2303 C C . PHE A 1 304 ? 39.937 -25.361 -24.778 1.00 90.44 304 PHE A C 1
ATOM 2305 O O . PHE A 1 304 ? 40.714 -25.920 -25.551 1.00 90.44 304 PHE A O 1
ATOM 2312 N N . GLY A 1 305 ? 40.072 -24.083 -24.414 1.00 90.12 305 GLY A N 1
ATOM 2313 C CA . GLY A 1 305 ? 41.224 -23.243 -24.762 1.00 90.12 305 GLY A CA 1
ATOM 2314 C C . GLY A 1 305 ? 42.285 -23.204 -23.660 1.00 90.12 305 GLY A C 1
ATOM 2315 O O . GLY A 1 305 ? 42.037 -23.703 -22.565 1.00 90.12 305 GLY A O 1
ATOM 2316 N N . GLU A 1 306 ? 43.436 -22.611 -23.985 1.00 67.00 306 GLU A N 1
ATOM 2317 C CA . GLU A 1 306 ? 44.453 -22.134 -23.029 1.00 67.00 306 GLU A CA 1
ATOM 2318 C C . GLU A 1 306 ? 44.005 -20.827 -22.360 1.00 67.00 306 GLU A C 1
ATOM 2320 O O . GLU A 1 306 ? 43.346 -20.015 -23.059 1.00 67.00 306 GLU A O 1
#

Secondary structure (DSSP, 8-state):
-------GGGS-B-TTSPBPS----TTHHHHHT-THHHHHHHHHHHHHHHT------TT----HHHHHHHHHHHHHHHHHHHTT--SPP----HHHHHHHHHHH------STT--PPPGGG--GGGGGSTT--HHHHHHHHHHHHHHHHHHHHHHHHHHHHHHHHHHHHHHHHH-TTS-HHHHHHHHHHHHHHHHHHTS-HHHHHHHTT-HHHHGGGS-TTT--HHHHHHHHHHHTTB-TTSEE--B-TTT-PBPSS-EE---------S--HHHH----SS--B-TTT-SB--SGGGTPPPP---

Radius of gyration: 28.49 Å; chains: 1; bounding box: 70×68×82 Å